Protein AF-A0A7S1HLS1-F1 (afdb_monomer_lite)

Radius of gyration: 21.05 Å; chains: 1; bounding box: 63×58×51 Å

pLDDT: mean 81.65, std 18.47, range [32.31, 98.12]

Organism: Hemiselmis andersenii (NCBI:txid464988)

Structure (mmCIF, N/CA/C/O backbone):
data_AF-A0A7S1HLS1-F1
#
_entry.id   AF-A0A7S1HLS1-F1
#
loop_
_atom_site.group_PDB
_atom_site.id
_atom_site.type_symbol
_atom_site.label_atom_id
_atom_site.label_alt_id
_atom_site.label_comp_id
_atom_site.label_asym_id
_atom_site.label_entity_id
_atom_site.label_seq_id
_atom_site.pdbx_PDB_ins_code
_atom_site.Cartn_x
_atom_site.Cartn_y
_atom_site.Cartn_z
_atom_site.occupancy
_atom_site.B_iso_or_equiv
_atom_site.auth_seq_id
_atom_site.auth_comp_id
_atom_site.auth_asym_id
_atom_site.auth_atom_id
_atom_site.pdbx_PDB_model_num
ATOM 1 N N . VAL A 1 1 ? 8.015 18.649 -14.737 1.00 35.41 1 VAL A N 1
ATOM 2 C CA . VAL A 1 1 ? 6.591 18.327 -14.965 1.00 35.41 1 VAL A CA 1
ATOM 3 C C . VAL A 1 1 ? 6.149 17.627 -13.697 1.00 35.41 1 VAL A C 1
ATOM 5 O O . VAL A 1 1 ? 6.922 16.816 -13.207 1.00 35.41 1 VAL A O 1
ATOM 8 N N . LEU A 1 2 ? 5.099 18.111 -13.037 1.00 34.91 2 LEU A N 1
ATOM 9 C CA . LEU A 1 2 ? 4.705 17.610 -11.718 1.00 34.91 2 LEU A CA 1
ATOM 10 C C . LEU A 1 2 ? 3.857 16.357 -11.944 1.00 34.91 2 LEU A C 1
ATOM 12 O O . LEU A 1 2 ? 2.723 16.502 -12.385 1.00 34.91 2 LEU A O 1
ATOM 16 N N . ALA A 1 3 ? 4.414 15.173 -11.683 1.00 45.62 3 ALA A N 1
ATOM 17 C CA . ALA A 1 3 ? 3.619 13.954 -11.547 1.00 45.62 3 ALA A CA 1
ATOM 18 C C . ALA A 1 3 ? 2.584 14.180 -10.432 1.00 45.62 3 ALA A C 1
ATOM 20 O O . ALA A 1 3 ? 2.946 14.728 -9.382 1.00 45.62 3 ALA A O 1
ATOM 21 N N . LEU A 1 4 ? 1.316 13.825 -10.657 1.00 47.38 4 LEU A N 1
ATOM 22 C CA . LEU A 1 4 ? 0.290 13.980 -9.627 1.00 47.38 4 LEU A CA 1
ATOM 23 C C . LEU A 1 4 ? 0.570 13.024 -8.458 1.00 47.38 4 LEU A C 1
ATOM 25 O O . LEU A 1 4 ? 1.149 11.953 -8.651 1.00 47.38 4 LEU A O 1
ATOM 29 N N . PRO A 1 5 ? 0.173 13.382 -7.224 1.00 52.97 5 PRO A N 1
ATOM 30 C CA . PRO A 1 5 ? 0.213 12.455 -6.107 1.00 52.97 5 PRO A CA 1
ATOM 31 C C . PRO A 1 5 ? -0.484 11.126 -6.457 1.00 52.97 5 PRO A C 1
ATOM 33 O O . PRO A 1 5 ? -1.586 11.152 -6.995 1.00 52.97 5 PRO A O 1
ATOM 36 N N . LEU A 1 6 ? 0.076 9.961 -6.089 1.00 56.53 6 LEU A N 1
ATOM 37 C CA . LEU A 1 6 ? -0.622 8.673 -6.247 1.00 56.53 6 LEU A CA 1
ATOM 38 C C . LEU A 1 6 ? -1.993 8.677 -5.559 1.00 56.53 6 LEU A C 1
ATOM 40 O O . LEU A 1 6 ? -2.897 7.972 -5.986 1.00 56.53 6 LEU A O 1
ATOM 44 N N . SER A 1 7 ? -2.154 9.472 -4.500 1.00 49.91 7 SER A N 1
ATOM 45 C CA . SER A 1 7 ? -3.461 9.726 -3.908 1.00 49.91 7 SER A CA 1
ATOM 46 C C . SER A 1 7 ? -4.423 10.294 -4.955 1.00 49.91 7 SER A C 1
ATOM 48 O O . SER A 1 7 ? -5.457 9.695 -5.203 1.00 49.91 7 SER A O 1
ATOM 50 N N . GLU A 1 8 ? -4.061 11.361 -5.670 1.00 52.69 8 GLU A N 1
ATOM 51 C CA . GLU A 1 8 ? -4.870 11.968 -6.740 1.00 52.69 8 GLU A CA 1
ATOM 52 C C . GLU A 1 8 ? -5.098 11.042 -7.947 1.00 52.69 8 GLU A C 1
ATOM 54 O O . GLU A 1 8 ? -6.168 11.104 -8.555 1.00 52.69 8 GLU A O 1
ATOM 59 N N . LEU A 1 9 ? -4.172 10.118 -8.226 1.00 55.62 9 LEU A N 1
ATOM 60 C CA . LEU A 1 9 ? -4.340 9.068 -9.241 1.00 55.62 9 LEU A CA 1
ATOM 61 C C . LEU A 1 9 ? -5.485 8.089 -8.944 1.00 55.62 9 LEU A C 1
ATOM 63 O O . LEU A 1 9 ? -6.032 7.482 -9.867 1.00 55.62 9 LEU A O 1
ATOM 67 N N . PHE A 1 10 ? -5.864 7.944 -7.671 1.00 53.12 10 PHE A N 1
ATOM 68 C CA . PHE A 1 10 ? -6.910 7.019 -7.217 1.00 53.12 10 PHE A CA 1
ATOM 69 C C . PHE A 1 10 ? -8.103 7.719 -6.536 1.00 53.12 10 PHE A C 1
ATOM 71 O O . PHE A 1 10 ? -9.100 7.070 -6.226 1.00 53.12 10 PHE A O 1
ATOM 78 N N . SER A 1 11 ? -8.036 9.038 -6.314 1.00 49.75 11 SER A N 1
ATOM 79 C CA . SER A 1 11 ? -8.870 9.778 -5.348 1.00 49.75 11 SER A CA 1
ATOM 80 C C . SER A 1 11 ? -9.977 10.632 -5.980 1.00 49.75 11 SER A C 1
ATOM 82 O O . SER A 1 11 ? -10.200 11.774 -5.569 1.00 49.75 11 SER A O 1
ATOM 84 N N . ARG A 1 12 ? -10.748 10.105 -6.937 1.00 50.31 12 ARG A N 1
ATOM 85 C CA . ARG A 1 12 ? -11.955 10.837 -7.380 1.00 50.31 12 ARG A CA 1
ATOM 86 C C . ARG A 1 12 ? -13.089 10.860 -6.338 1.00 50.31 12 ARG A C 1
ATOM 88 O O . ARG A 1 12 ? -13.945 11.732 -6.449 1.00 50.31 12 ARG A O 1
ATOM 95 N N . ASP A 1 13 ? -13.036 10.024 -5.293 1.00 54.25 13 ASP A N 1
ATOM 96 C CA . ASP A 1 13 ? -14.131 9.870 -4.313 1.00 54.25 13 ASP A CA 1
ATOM 97 C C . ASP A 1 13 ? -13.764 10.168 -2.839 1.00 54.25 13 ASP A C 1
ATOM 99 O O . ASP A 1 13 ? -14.603 10.016 -1.949 1.00 54.25 13 ASP A O 1
ATOM 103 N N . SER A 1 14 ? -12.537 10.603 -2.531 1.00 59.34 14 SER A N 1
ATOM 104 C CA . SER A 1 14 ? -12.093 10.746 -1.133 1.00 59.34 14 SER A CA 1
ATOM 105 C C . SER A 1 14 ? -12.536 12.076 -0.514 1.00 59.34 14 SER A C 1
ATOM 107 O O . SER A 1 14 ? -12.166 13.159 -0.969 1.00 59.34 14 SER A O 1
ATOM 109 N N . GLN A 1 15 ? -13.318 12.006 0.568 1.00 65.38 15 GLN A N 1
ATOM 110 C CA . GLN A 1 15 ? -13.819 13.172 1.299 1.00 65.38 15 GLN A CA 1
ATOM 111 C C . GLN A 1 15 ? -13.033 13.392 2.600 1.00 65.38 15 GLN A C 1
ATOM 113 O O . GLN A 1 15 ? -12.785 12.455 3.360 1.00 65.38 15 GLN A O 1
ATOM 118 N N . LYS A 1 16 ? -12.669 14.651 2.888 1.00 77.69 16 LYS A N 1
ATOM 119 C CA . LYS A 1 16 ? -12.021 15.018 4.155 1.00 77.69 16 LYS A CA 1
ATOM 120 C C . LYS A 1 16 ? -13.027 14.983 5.306 1.00 77.69 16 LYS A C 1
ATOM 122 O O . LYS A 1 16 ? -13.982 15.763 5.333 1.00 77.69 16 LYS A O 1
ATOM 127 N N . MET A 1 17 ? -12.767 14.127 6.286 1.00 77.81 17 MET A N 1
ATOM 128 C CA . MET A 1 17 ? -13.606 13.916 7.461 1.00 77.81 17 MET A CA 1
ATOM 129 C C . MET A 1 17 ? -13.035 14.654 8.671 1.00 77.81 17 MET A C 1
ATOM 131 O O . MET A 1 17 ? -11.839 14.586 8.949 1.00 77.81 17 MET A O 1
ATOM 135 N N . HIS A 1 18 ? -13.895 15.356 9.412 1.00 77.44 18 HIS A N 1
ATOM 136 C CA . HIS A 1 18 ? -13.533 16.013 10.671 1.00 77.44 18 HIS A CA 1
ATOM 137 C C . HIS A 1 18 ? -14.004 15.155 11.846 1.00 77.44 18 HIS A C 1
ATOM 139 O O . HIS A 1 18 ? -15.157 14.733 11.892 1.00 77.44 18 HIS A O 1
ATOM 145 N N . ILE A 1 19 ? -13.115 14.908 12.807 1.00 68.56 19 ILE A N 1
ATOM 146 C CA . ILE A 1 19 ? -13.393 14.039 13.960 1.00 68.56 19 ILE A CA 1
ATOM 147 C C . ILE A 1 19 ? -14.159 14.802 15.063 1.00 68.56 19 ILE A C 1
ATOM 149 O O . ILE A 1 19 ? -14.849 14.188 15.882 1.00 68.56 19 ILE A O 1
ATOM 153 N N . GLN A 1 20 ? -14.117 16.144 15.060 1.00 52.25 20 GLN A N 1
ATOM 154 C CA . GLN A 1 20 ? -14.836 16.986 16.024 1.00 52.25 20 GLN A CA 1
ATOM 155 C C . GLN A 1 20 ? -16.274 17.301 15.577 1.00 52.25 20 GLN A C 1
ATOM 157 O O . GLN A 1 20 ? -16.506 18.081 14.656 1.00 52.25 20 GLN A O 1
ATOM 162 N N . GLY A 1 21 ? -17.232 16.709 16.295 1.00 47.03 21 GLY A N 1
ATOM 163 C CA . GLY A 1 21 ? -18.667 16.967 16.205 1.00 47.03 21 GLY A CA 1
ATOM 164 C C . GLY A 1 21 ? -19.438 15.996 17.102 1.00 47.03 21 GLY A C 1
ATOM 165 O O . GLY A 1 21 ? -19.402 14.780 16.888 1.00 47.03 21 GLY A O 1
ATOM 166 N N . GLU A 1 22 ? -20.110 16.515 18.132 1.00 40.75 22 GLU A N 1
ATOM 167 C CA . GLU A 1 22 ? -21.140 15.775 18.868 1.00 40.75 22 GLU A CA 1
ATOM 168 C C . GLU A 1 22 ? -22.369 15.641 17.960 1.00 40.75 22 GLU A C 1
ATOM 170 O O . GLU A 1 22 ? -23.259 16.485 17.950 1.00 40.75 22 GLU A O 1
ATOM 175 N N . SER A 1 23 ? -22.415 14.583 17.153 1.00 39.31 23 SER A N 1
ATOM 176 C CA . SER A 1 23 ? -23.691 14.032 16.707 1.00 39.31 23 SER A CA 1
ATOM 177 C C . SER A 1 23 ? -24.218 13.159 17.847 1.00 39.31 23 SER A C 1
ATOM 179 O O . SER A 1 23 ? -23.576 12.160 18.189 1.00 39.31 23 SER A O 1
ATOM 181 N N . GLU A 1 24 ? -25.361 13.524 18.432 1.00 43.78 24 GLU A N 1
ATOM 182 C CA . GLU A 1 24 ? -25.998 12.819 19.563 1.00 43.78 24 GLU A CA 1
ATOM 183 C C . GLU A 1 24 ? -26.284 11.320 19.299 1.00 43.78 24 GLU A C 1
ATOM 185 O O . GLU A 1 24 ? -26.551 10.578 20.243 1.00 43.78 24 GLU A O 1
ATOM 190 N N . ASP A 1 25 ? -26.124 10.842 18.059 1.00 42.47 25 ASP A N 1
ATOM 191 C CA . ASP A 1 25 ? -26.355 9.450 17.650 1.00 42.47 25 ASP A CA 1
ATOM 192 C C . ASP A 1 25 ? -25.104 8.547 17.600 1.00 42.47 25 ASP A C 1
ATOM 194 O O . ASP A 1 25 ? -25.225 7.355 17.333 1.00 42.47 25 ASP A O 1
ATOM 198 N N . CYS A 1 26 ? -23.896 9.051 17.881 1.00 43.78 26 CYS A N 1
ATOM 199 C CA . CYS A 1 26 ? -22.666 8.241 17.821 1.00 43.78 26 CYS A CA 1
ATOM 200 C C . CYS A 1 26 ? -21.990 8.122 19.192 1.00 43.78 26 CYS A C 1
ATOM 202 O O . CYS A 1 26 ? -20.923 8.691 19.434 1.00 43.78 26 CYS A O 1
ATOM 204 N N . LYS A 1 27 ? -22.604 7.361 20.105 1.00 46.19 27 LYS A N 1
ATOM 205 C CA . LYS A 1 27 ? -21.869 6.793 21.244 1.00 46.19 27 LYS A CA 1
ATOM 206 C C . LYS A 1 27 ? -20.908 5.737 20.692 1.00 46.19 27 LYS A C 1
ATOM 208 O O . LYS A 1 27 ? -21.376 4.778 20.089 1.00 46.19 27 LYS A O 1
ATOM 213 N N . GLY A 1 28 ? -19.602 5.944 20.880 1.00 54.91 28 GLY A N 1
ATOM 214 C CA . GLY A 1 28 ? -18.542 5.061 20.377 1.00 54.91 28 GLY A CA 1
ATOM 215 C C . GLY A 1 28 ? -18.825 3.585 20.664 1.00 54.91 28 GLY A C 1
ATOM 216 O O . GLY A 1 28 ? -19.231 3.228 21.775 1.00 54.91 28 GLY A O 1
ATOM 217 N N . SER A 1 29 ? -18.659 2.762 19.631 1.00 78.38 29 SER A N 1
ATOM 218 C CA . SER A 1 29 ? -19.054 1.355 19.592 1.00 78.38 29 SER A CA 1
ATOM 219 C C . SER A 1 29 ? -17.830 0.450 19.687 1.00 78.38 29 SER A C 1
ATOM 221 O O . SER A 1 29 ? -17.850 -0.509 20.447 1.00 78.38 29 SER A O 1
ATOM 223 N N . PHE A 1 30 ? -16.751 0.764 18.966 1.00 93.44 30 PHE A N 1
ATOM 224 C CA . PHE A 1 30 ? -15.614 -0.143 18.819 1.00 93.44 30 PHE A CA 1
ATOM 225 C C . PHE A 1 30 ? -14.532 0.110 19.871 1.00 93.44 30 PHE A C 1
ATOM 227 O O . PHE A 1 30 ? -14.064 1.234 20.067 1.00 93.44 30 PHE A O 1
ATOM 234 N N . LYS A 1 31 ? -14.067 -0.961 20.511 1.00 95.00 31 LYS A N 1
ATOM 235 C CA . LYS A 1 31 ? -12.856 -0.979 21.337 1.00 95.00 31 LYS A CA 1
ATOM 236 C C . LYS A 1 31 ? -11.802 -1.837 20.669 1.00 95.00 31 LYS A C 1
ATOM 238 O O . LYS A 1 31 ? -12.125 -2.797 19.980 1.00 95.00 31 LYS A O 1
ATOM 243 N N . PHE A 1 32 ? -10.541 -1.490 20.905 1.00 96.50 32 PHE A N 1
ATOM 244 C CA . PHE A 1 32 ? -9.406 -2.102 20.226 1.00 96.50 32 PHE A CA 1
ATOM 245 C C . PHE A 1 32 ? -8.411 -2.681 21.219 1.00 96.50 32 PHE A C 1
ATOM 247 O O . PHE A 1 32 ? -8.138 -2.058 22.245 1.00 96.50 32 PHE A O 1
ATOM 254 N N . GLU A 1 33 ? -7.821 -3.821 20.874 1.00 96.56 33 GLU A N 1
ATOM 255 C CA . GLU A 1 33 ? -6.735 -4.444 21.634 1.00 96.56 33 GLU A CA 1
ATOM 256 C C . GLU A 1 33 ? -5.569 -4.797 20.704 1.00 96.56 33 GLU A C 1
ATOM 258 O O . GLU A 1 33 ? -5.757 -5.045 19.510 1.00 96.56 33 GLU A O 1
ATOM 263 N N . GLU A 1 34 ? -4.347 -4.798 21.238 1.00 94.25 34 GLU A N 1
ATOM 264 C CA . GLU A 1 34 ? -3.169 -5.221 20.478 1.00 94.25 34 GLU A CA 1
ATOM 265 C C . GLU A 1 34 ? -3.202 -6.728 20.226 1.00 94.25 34 GLU A C 1
ATOM 267 O O . GLU A 1 34 ? -3.494 -7.523 21.120 1.00 94.25 34 GLU A O 1
ATOM 272 N N . VAL A 1 35 ? -2.854 -7.124 19.003 1.00 94.38 35 VAL A N 1
ATOM 273 C CA . VAL A 1 35 ? -2.713 -8.527 18.621 1.00 94.38 35 VAL A CA 1
ATOM 274 C C . VAL A 1 35 ? -1.258 -8.777 18.267 1.00 94.38 35 VAL A C 1
ATOM 276 O O . VAL A 1 35 ? -0.697 -8.086 17.416 1.00 94.38 35 VAL A O 1
ATOM 279 N N . ASP A 1 36 ? -0.660 -9.799 18.882 1.00 91.94 36 ASP A N 1
ATOM 280 C CA . ASP A 1 36 ? 0.641 -10.293 18.438 1.00 91.94 36 ASP A CA 1
ATOM 281 C C . ASP A 1 36 ? 0.500 -10.838 17.014 1.00 91.94 36 ASP A C 1
ATOM 283 O O . ASP A 1 36 ? -0.185 -11.832 16.749 1.00 91.94 36 ASP A O 1
ATOM 287 N N . PHE A 1 37 ? 1.093 -10.118 16.071 1.00 92.50 37 PHE A N 1
ATOM 288 C CA . PHE A 1 37 ? 0.990 -10.411 14.659 1.00 92.50 37 PHE A CA 1
ATOM 289 C C . PHE A 1 37 ? 2.330 -10.174 13.988 1.00 92.50 37 PHE A C 1
ATOM 291 O O . PHE A 1 37 ? 2.911 -9.095 14.055 1.00 92.50 37 PHE A O 1
ATOM 298 N N . SER A 1 38 ? 2.785 -11.201 13.284 1.00 90.06 38 SER A N 1
ATOM 299 C CA . SER A 1 38 ? 3.908 -11.131 12.362 1.00 90.06 38 SER A CA 1
ATOM 300 C C . SER A 1 38 ? 3.458 -11.733 11.031 1.00 90.06 38 SER A C 1
ATOM 302 O O . SER A 1 38 ? 2.950 -12.862 11.038 1.00 90.06 38 SER A O 1
ATOM 304 N N . PRO A 1 39 ? 3.614 -11.024 9.897 1.00 89.56 39 PRO A N 1
ATOM 305 C CA . PRO A 1 39 ? 3.312 -11.583 8.585 1.00 89.56 39 PRO A CA 1
ATOM 306 C C . PRO A 1 39 ? 4.113 -12.866 8.354 1.00 89.56 39 PRO A C 1
ATOM 308 O O . PRO A 1 39 ? 5.334 -12.891 8.524 1.00 89.56 39 PRO A O 1
ATOM 311 N N . LYS A 1 40 ? 3.441 -13.942 7.942 1.00 87.19 40 LYS A N 1
ATOM 312 C CA . LYS A 1 40 ? 4.099 -15.199 7.565 1.00 87.19 40 LYS A CA 1
ATOM 313 C C . LYS A 1 40 ? 5.001 -15.000 6.353 1.00 87.19 40 LYS A C 1
ATOM 315 O O . LYS A 1 40 ? 6.043 -15.649 6.275 1.00 87.19 40 LYS A O 1
ATOM 320 N N . ALA A 1 41 ? 4.634 -14.081 5.465 1.00 83.12 41 ALA A N 1
ATOM 321 C CA . ALA A 1 41 ? 5.442 -13.598 4.354 1.00 83.12 41 ALA A CA 1
ATOM 322 C C . ALA A 1 41 ? 6.853 -13.197 4.789 1.00 83.12 41 ALA A C 1
ATOM 324 O O . ALA A 1 41 ? 7.814 -13.476 4.089 1.00 83.12 41 ALA A O 1
ATOM 325 N N . LEU A 1 42 ? 6.975 -12.610 5.982 1.00 84.25 42 LEU A N 1
ATOM 326 C CA . LEU A 1 42 ? 8.223 -12.113 6.555 1.00 84.25 42 LEU A CA 1
ATOM 327 C C . LEU A 1 42 ? 8.778 -13.051 7.635 1.00 84.25 42 LEU A C 1
ATOM 329 O O . LEU A 1 42 ? 9.583 -12.634 8.460 1.00 84.25 42 LEU A O 1
ATOM 333 N N . SER A 1 43 ? 8.340 -14.312 7.682 1.00 82.19 43 SER A N 1
ATOM 334 C CA . SER A 1 43 ? 8.889 -15.307 8.616 1.00 82.19 43 SER A CA 1
ATOM 335 C C . SER A 1 43 ? 10.122 -16.026 8.062 1.00 82.19 43 SER A C 1
ATOM 337 O O . SER A 1 43 ? 10.971 -16.466 8.839 1.00 82.19 43 SER A O 1
ATOM 339 N N . ASP A 1 44 ? 10.243 -16.098 6.735 1.00 81.06 44 ASP A N 1
ATOM 340 C CA . ASP A 1 44 ? 11.377 -16.691 6.031 1.00 81.06 44 ASP A CA 1
ATOM 341 C C . ASP A 1 44 ? 12.582 -15.734 5.982 1.00 81.06 44 ASP A C 1
ATOM 343 O O . ASP A 1 44 ? 12.429 -14.522 5.839 1.00 81.06 44 ASP A O 1
ATOM 347 N N . ALA A 1 45 ? 13.795 -16.276 6.108 1.00 82.62 45 ALA A N 1
ATOM 348 C CA . ALA A 1 45 ? 15.015 -15.473 6.170 1.00 82.62 45 ALA A CA 1
ATOM 349 C C . ALA A 1 45 ? 15.324 -14.756 4.848 1.00 82.62 45 ALA A C 1
ATOM 351 O O . ALA A 1 45 ? 15.748 -13.605 4.868 1.00 82.62 45 ALA A O 1
ATOM 352 N N . SER A 1 46 ? 15.087 -15.406 3.709 1.00 80.12 46 SER A N 1
ATOM 353 C CA . SER A 1 46 ? 15.326 -14.803 2.398 1.00 80.12 46 SER A CA 1
ATOM 354 C C . SER A 1 46 ? 14.239 -13.785 2.048 1.00 80.12 46 SER A C 1
ATOM 356 O O . SER A 1 46 ? 14.530 -12.764 1.434 1.00 80.12 46 SER A O 1
ATOM 358 N N . ALA A 1 47 ? 13.001 -14.011 2.493 1.00 81.06 47 ALA A N 1
ATOM 359 C CA . ALA A 1 47 ? 11.942 -13.010 2.398 1.00 81.06 47 ALA A CA 1
ATOM 360 C C . ALA A 1 47 ? 12.255 -11.747 3.224 1.00 81.06 47 ALA A C 1
ATOM 362 O O . ALA A 1 47 ? 12.029 -10.636 2.750 1.00 81.06 47 ALA A O 1
ATOM 363 N N . LYS A 1 48 ? 12.826 -11.901 4.428 1.00 85.00 48 LYS A N 1
ATOM 364 C CA . LYS A 1 48 ? 13.324 -10.770 5.232 1.00 85.00 48 LYS A CA 1
ATOM 365 C C . LYS A 1 48 ? 14.478 -10.038 4.555 1.00 85.00 48 LYS A C 1
ATOM 367 O O . LYS A 1 48 ? 14.459 -8.818 4.515 1.00 85.00 48 LYS A O 1
ATOM 372 N N . GLU A 1 49 ? 15.436 -10.769 3.989 1.00 86.88 49 GLU A N 1
ATOM 373 C CA . GLU A 1 49 ? 16.557 -10.175 3.251 1.00 86.88 49 GLU A CA 1
ATOM 374 C C . GLU A 1 49 ? 16.064 -9.329 2.067 1.00 86.88 49 GLU A C 1
ATOM 376 O O . GLU A 1 49 ? 16.547 -8.220 1.866 1.00 86.88 49 GLU A O 1
ATOM 381 N N . LEU A 1 50 ? 15.060 -9.805 1.320 1.00 86.69 50 LEU A N 1
ATOM 382 C CA . LEU A 1 50 ? 14.419 -9.017 0.261 1.00 86.69 50 LEU A CA 1
ATOM 383 C C . LEU A 1 50 ? 13.663 -7.805 0.816 1.00 86.69 50 LEU A C 1
ATOM 385 O O . LEU A 1 50 ? 13.771 -6.717 0.263 1.00 86.69 50 LEU A O 1
ATOM 389 N N . TRP A 1 51 ? 12.936 -7.967 1.922 1.00 89.38 51 TRP A N 1
ATOM 390 C CA . TRP A 1 51 ? 12.220 -6.872 2.579 1.00 89.38 51 TRP A CA 1
ATOM 391 C C . TRP A 1 51 ? 13.166 -5.746 3.033 1.00 89.38 51 TRP A C 1
ATOM 393 O O . TRP A 1 51 ? 12.872 -4.571 2.810 1.00 89.38 51 TRP A O 1
ATOM 403 N N . GLU A 1 52 ? 14.324 -6.110 3.592 1.00 90.81 52 GLU A N 1
ATOM 404 C CA . GLU A 1 52 ? 15.413 -5.195 3.963 1.00 90.81 52 GLU A CA 1
ATOM 405 C C . GLU A 1 52 ? 16.091 -4.583 2.727 1.00 90.81 52 GLU A C 1
ATOM 407 O O . GLU A 1 52 ? 16.319 -3.375 2.668 1.00 90.81 52 GLU A O 1
ATOM 412 N N . LYS A 1 53 ? 16.369 -5.393 1.695 1.00 90.31 53 LYS A N 1
ATOM 413 C CA . LYS A 1 53 ? 16.944 -4.939 0.418 1.00 90.31 53 LYS A CA 1
ATOM 414 C C . LYS A 1 53 ? 16.058 -3.890 -0.259 1.00 90.31 53 LYS A C 1
ATOM 416 O O . LYS A 1 53 ? 16.564 -2.888 -0.762 1.00 90.31 53 LYS A O 1
ATOM 421 N N . TRP A 1 54 ? 14.744 -4.095 -0.262 1.00 92.25 54 TRP A N 1
ATOM 422 C CA . TRP A 1 54 ? 13.772 -3.148 -0.811 1.00 92.25 54 TRP A CA 1
ATOM 423 C C . TRP A 1 54 ? 13.511 -1.961 0.131 1.00 92.25 54 TRP A C 1
ATOM 425 O O . TRP A 1 54 ? 12.766 -1.052 -0.223 1.00 92.25 54 TRP A O 1
ATOM 435 N N . GLY A 1 55 ? 14.130 -1.928 1.316 1.00 91.31 55 GLY A N 1
ATOM 436 C CA . GLY A 1 55 ? 14.010 -0.838 2.285 1.00 91.31 55 GLY A CA 1
ATOM 437 C C . GLY A 1 55 ? 12.617 -0.709 2.905 1.00 91.31 55 GLY A C 1
ATOM 438 O O . GLY A 1 55 ? 12.270 0.361 3.401 1.00 91.31 55 GLY A O 1
ATOM 439 N N . LEU A 1 56 ? 11.805 -1.769 2.853 1.00 91.94 56 LEU A N 1
ATOM 440 C CA . LEU A 1 56 ? 10.429 -1.791 3.363 1.00 91.94 56 LEU A CA 1
ATOM 441 C C . LEU A 1 56 ? 10.360 -2.049 4.878 1.00 91.94 56 LEU A C 1
ATOM 443 O O . LEU A 1 56 ? 9.286 -1.965 5.477 1.00 91.94 56 LEU A O 1
ATOM 447 N N . ASP A 1 57 ? 11.489 -2.374 5.506 1.00 90.62 57 ASP A N 1
ATOM 448 C CA . ASP A 1 57 ? 11.679 -2.484 6.955 1.00 90.62 57 ASP A CA 1
ATOM 449 C C . ASP A 1 57 ? 11.919 -1.123 7.629 1.00 90.62 57 ASP A C 1
ATOM 451 O O . ASP A 1 57 ? 11.691 -0.964 8.830 1.00 90.62 57 ASP A O 1
ATOM 455 N N . GLN A 1 58 ? 12.358 -0.126 6.861 1.00 88.44 58 GLN A N 1
ATOM 456 C CA . GLN A 1 58 ? 12.713 1.196 7.366 1.00 88.44 58 GLN A CA 1
ATOM 457 C C . GLN A 1 58 ? 11.509 2.130 7.345 1.00 88.44 58 GLN A C 1
ATOM 459 O O . GLN A 1 58 ? 10.799 2.228 6.348 1.00 88.44 58 GLN A O 1
ATOM 464 N N . ASN A 1 59 ? 11.297 2.868 8.442 1.00 90.62 59 ASN A N 1
ATOM 465 C CA . ASN A 1 59 ? 10.184 3.821 8.571 1.00 90.62 59 ASN A CA 1
ATOM 466 C C . ASN A 1 59 ? 8.811 3.195 8.260 1.00 90.62 59 ASN A C 1
ATOM 468 O O . ASN A 1 59 ? 7.900 3.882 7.796 1.00 90.62 59 ASN A O 1
ATOM 472 N N . SER A 1 60 ? 8.675 1.895 8.521 1.00 92.62 60 SER A N 1
ATOM 473 C CA . SER A 1 60 ? 7.530 1.079 8.141 1.00 92.62 60 SER A CA 1
ATOM 474 C C . SER A 1 60 ? 7.176 0.083 9.243 1.00 92.62 60 SER A C 1
ATOM 476 O O . SER A 1 60 ? 8.017 -0.289 10.063 1.00 92.62 60 SER A O 1
ATOM 478 N N . TYR A 1 61 ? 5.914 -0.335 9.289 1.00 93.62 61 TYR A N 1
ATOM 479 C CA . TYR A 1 61 ? 5.468 -1.456 10.111 1.00 93.62 61 TYR A CA 1
ATOM 480 C C . TYR A 1 61 ? 4.204 -2.089 9.544 1.00 93.62 61 TYR A C 1
ATOM 482 O O . TYR A 1 61 ? 3.406 -1.447 8.860 1.00 93.62 61 TYR A O 1
ATOM 490 N N . ILE A 1 62 ? 3.981 -3.343 9.936 1.00 95.19 62 ILE A N 1
ATOM 491 C CA . ILE A 1 62 ? 2.697 -4.018 9.791 1.00 95.19 62 ILE A CA 1
ATOM 492 C C . ILE A 1 62 ? 2.241 -4.436 11.188 1.00 95.19 62 ILE A C 1
ATOM 494 O O . ILE A 1 62 ? 2.886 -5.261 11.831 1.00 95.19 62 ILE A O 1
ATOM 498 N N . LYS A 1 63 ? 1.146 -3.851 11.672 1.00 94.94 63 LYS A N 1
ATOM 499 C CA . LYS A 1 63 ? 0.573 -4.130 12.998 1.00 94.94 63 LYS A CA 1
ATOM 500 C C . LYS A 1 63 ? -0.869 -4.576 12.871 1.00 94.94 63 LYS A C 1
ATOM 502 O O . LYS A 1 63 ? -1.541 -4.249 11.898 1.00 94.94 63 LYS A O 1
ATOM 507 N N . ARG A 1 64 ? -1.361 -5.306 13.867 1.00 96.62 64 ARG A N 1
ATOM 508 C CA . ARG A 1 64 ? -2.746 -5.771 13.907 1.00 96.62 64 ARG A CA 1
ATOM 509 C C . ARG A 1 64 ? -3.378 -5.446 15.246 1.00 96.62 64 ARG A C 1
ATOM 511 O O . ARG A 1 64 ? -2.763 -5.638 16.290 1.00 96.62 64 ARG A O 1
ATOM 518 N N . LEU A 1 65 ? -4.615 -4.980 15.183 1.00 97.50 65 LEU A N 1
ATOM 519 C CA . LEU A 1 65 ? -5.480 -4.782 16.334 1.00 97.50 65 LEU A CA 1
ATOM 520 C C . LEU A 1 65 ? -6.721 -5.652 16.165 1.00 97.50 65 LEU A C 1
ATOM 522 O O . LEU A 1 65 ? -7.172 -5.873 15.037 1.00 97.50 65 LEU A O 1
ATOM 526 N N . SER A 1 66 ? -7.273 -6.138 17.268 1.00 97.62 66 SER A N 1
ATOM 527 C CA . SER A 1 66 ? -8.615 -6.717 17.296 1.00 97.62 66 SER A CA 1
ATOM 528 C C . SER A 1 66 ? -9.645 -5.645 17.625 1.00 97.62 66 SER A C 1
ATOM 530 O O . SER A 1 66 ? -9.293 -4.586 18.144 1.00 97.62 66 SER A O 1
ATOM 532 N N . PHE A 1 67 ? -10.910 -5.921 17.316 1.00 97.62 67 PHE A N 1
ATOM 533 C CA . PHE A 1 67 ? -12.040 -5.106 17.749 1.00 97.62 67 PHE A CA 1
ATOM 534 C C . PHE A 1 67 ? -13.221 -5.959 18.233 1.00 97.62 67 PHE A C 1
ATOM 536 O O . PHE A 1 67 ? -13.343 -7.134 17.883 1.00 97.62 67 PHE A O 1
ATOM 543 N N . ASP A 1 68 ? -14.077 -5.396 19.084 1.00 95.56 68 ASP A N 1
ATOM 544 C CA . ASP A 1 68 ? -15.120 -6.138 19.811 1.00 95.56 68 ASP A CA 1
ATOM 545 C C . ASP A 1 68 ? -16.506 -6.137 19.145 1.00 95.56 68 ASP A C 1
ATOM 547 O O . ASP A 1 68 ? -17.299 -7.051 19.392 1.00 95.56 68 ASP A O 1
ATOM 551 N N . GLU A 1 69 ? -16.775 -5.199 18.243 1.00 93.75 69 GLU A N 1
ATOM 552 C CA . GLU A 1 69 ? -18.077 -5.057 17.579 1.00 93.75 69 GLU A CA 1
ATOM 553 C C . GLU A 1 69 ? -18.115 -5.613 16.147 1.00 93.75 69 GLU A C 1
ATOM 555 O O . GLU A 1 69 ? -17.096 -5.942 15.538 1.00 93.75 69 GLU A O 1
ATOM 560 N N . PHE A 1 70 ? -19.321 -5.781 15.602 1.00 92.12 70 PHE A N 1
ATOM 561 C CA . PHE A 1 70 ? -19.494 -6.145 14.194 1.00 92.12 70 PHE A CA 1
ATOM 562 C C . PHE A 1 70 ? -19.166 -4.951 13.292 1.00 92.12 70 PHE A C 1
ATOM 564 O O . PHE A 1 70 ? -19.586 -3.835 13.586 1.00 92.12 70 PHE A O 1
ATOM 571 N N . PHE A 1 71 ? -18.450 -5.209 12.196 1.00 94.38 71 PHE A N 1
ATOM 572 C CA . PHE A 1 71 ? -18.124 -4.211 11.182 1.00 94.38 71 PHE A CA 1
ATOM 573 C C . PHE A 1 71 ? -18.858 -4.502 9.872 1.00 94.38 71 PHE A C 1
ATOM 575 O O . PHE A 1 71 ? -18.863 -5.634 9.385 1.00 94.38 71 PHE A O 1
ATOM 582 N N . SER A 1 72 ? -19.394 -3.441 9.284 1.00 92.00 72 SER A N 1
ATOM 583 C CA . SER A 1 72 ? -19.912 -3.354 7.922 1.00 92.00 72 SER A CA 1
ATOM 584 C C . SER A 1 72 ? -19.431 -2.050 7.289 1.00 92.00 72 SER A C 1
ATOM 586 O O . SER A 1 72 ? -18.988 -1.143 7.997 1.00 92.00 72 SER A O 1
ATOM 588 N N . GLU A 1 73 ? -19.493 -1.959 5.964 1.00 88.94 73 GLU A N 1
ATOM 589 C CA . GLU A 1 73 ? -19.007 -0.796 5.217 1.00 88.94 73 GLU A CA 1
ATOM 590 C C . GLU A 1 73 ? -19.712 0.501 5.642 1.00 88.94 73 GLU A C 1
ATOM 592 O O . GLU A 1 73 ? -19.079 1.546 5.771 1.00 88.94 73 GLU A O 1
ATOM 597 N N . GLU A 1 74 ? -20.995 0.423 5.997 1.00 89.06 74 GLU A N 1
ATOM 598 C CA . GLU A 1 74 ? -21.793 1.549 6.487 1.00 89.06 74 GLU A CA 1
ATOM 599 C C . GLU A 1 74 ? -21.295 2.103 7.832 1.00 89.06 74 GLU A C 1
ATOM 601 O O . GLU A 1 74 ? -21.615 3.230 8.205 1.00 89.06 74 GLU A O 1
ATOM 606 N N . GLN A 1 75 ? -20.508 1.321 8.578 1.00 90.19 75 GLN A N 1
ATOM 607 C CA . GLN A 1 75 ? -19.928 1.720 9.860 1.00 90.19 75 GLN A CA 1
ATOM 608 C C . GLN A 1 75 ? -18.513 2.297 9.720 1.00 90.19 75 GLN A C 1
ATOM 610 O O . GLN A 1 75 ? -17.917 2.640 10.743 1.00 90.19 75 GLN A O 1
ATOM 615 N N . LYS A 1 76 ? -17.971 2.425 8.497 1.00 91.19 76 LYS A N 1
ATOM 616 C CA . LYS A 1 76 ? -16.610 2.920 8.220 1.00 91.19 76 LYS A CA 1
ATOM 617 C C . LYS A 1 76 ? -16.270 4.189 9.006 1.00 91.19 76 LYS A C 1
ATOM 619 O O . LYS A 1 76 ? -15.276 4.207 9.730 1.00 91.19 76 LYS A O 1
ATOM 624 N N . ASP A 1 77 ? -17.111 5.217 8.931 1.00 88.31 77 ASP A N 1
ATOM 625 C CA . ASP A 1 77 ? -16.822 6.513 9.559 1.00 88.31 77 ASP A CA 1
ATOM 626 C C . ASP A 1 77 ? -16.782 6.428 11.091 1.00 88.31 77 ASP A C 1
ATOM 628 O O . ASP A 1 77 ? -15.899 7.006 11.733 1.00 88.31 77 ASP A O 1
ATOM 632 N N . VAL A 1 78 ? -17.711 5.668 11.685 1.00 90.38 78 VAL A N 1
ATOM 633 C CA . VAL A 1 78 ? -17.758 5.422 13.136 1.00 90.38 78 VAL A CA 1
ATOM 634 C C . VAL A 1 78 ? -16.549 4.598 13.571 1.00 90.38 78 VAL A C 1
ATOM 636 O O . VAL A 1 78 ? -15.891 4.945 14.550 1.00 90.38 78 VAL A O 1
ATOM 639 N N . PHE A 1 79 ? -16.206 3.553 12.814 1.00 93.81 79 PHE A N 1
ATOM 640 C CA . PHE A 1 79 ? -15.043 2.711 13.076 1.00 93.81 79 PHE A CA 1
ATOM 641 C C . PHE A 1 79 ? -13.750 3.526 13.065 1.00 93.81 79 PHE A C 1
ATOM 643 O O . PHE A 1 79 ? -12.933 3.386 13.970 1.00 93.81 79 PHE A O 1
ATOM 650 N N . PHE A 1 80 ? -13.569 4.407 12.079 1.00 92.31 80 PHE A N 1
ATOM 651 C CA . PHE A 1 80 ? -12.373 5.241 11.952 1.00 92.31 80 PHE A CA 1
ATOM 652 C C . PHE A 1 80 ? -12.311 6.270 13.078 1.00 92.31 80 PHE A C 1
ATOM 654 O O . PHE A 1 80 ? -11.261 6.447 13.694 1.00 92.31 80 PHE A O 1
ATOM 661 N N . LYS A 1 81 ? -13.443 6.900 13.416 1.00 89.12 81 LYS A N 1
ATOM 662 C CA . LYS A 1 81 ? -13.538 7.807 14.566 1.00 89.12 81 LYS A CA 1
ATOM 663 C C . LYS A 1 81 ? -13.124 7.115 15.870 1.00 89.12 81 LYS A C 1
ATOM 665 O O . LYS A 1 81 ? -12.314 7.670 16.617 1.00 89.12 81 LYS A O 1
ATOM 670 N N . ASP A 1 82 ? -13.635 5.912 16.129 1.00 92.25 82 ASP A N 1
ATOM 671 C CA . ASP A 1 82 ? -13.317 5.138 17.333 1.00 92.25 82 ASP A CA 1
ATOM 672 C C . ASP A 1 82 ? -11.856 4.651 17.325 1.00 92.25 82 ASP A C 1
ATOM 674 O O . ASP A 1 82 ? -11.146 4.793 18.328 1.00 92.25 82 ASP A O 1
ATOM 678 N N . LEU A 1 83 ? -11.368 4.153 16.181 1.00 92.81 83 LEU A N 1
ATOM 679 C CA . LEU A 1 83 ? -9.981 3.724 15.984 1.00 92.81 83 LEU A CA 1
ATOM 680 C C . LEU A 1 83 ? -9.020 4.871 16.290 1.00 92.81 83 LEU A C 1
ATOM 682 O O . LEU A 1 83 ? -8.101 4.723 17.085 1.00 92.81 83 LEU A O 1
ATOM 686 N N . PHE A 1 84 ? -9.249 6.047 15.720 1.00 89.56 84 PHE A N 1
ATOM 687 C CA . PHE A 1 84 ? -8.349 7.180 15.890 1.00 89.56 84 PHE A CA 1
ATOM 688 C C . PHE A 1 84 ? -8.478 7.891 17.242 1.00 89.56 84 PHE A C 1
ATOM 690 O O . PHE A 1 84 ? -7.556 8.597 17.654 1.00 89.56 84 PHE A O 1
ATOM 697 N N . SER A 1 85 ? -9.574 7.671 17.969 1.00 87.81 85 SER A N 1
ATOM 698 C CA . SER A 1 85 ? -9.735 8.140 19.351 1.00 87.81 85 SER A CA 1
ATOM 699 C C . SER A 1 85 ? -9.076 7.194 20.367 1.00 87.81 85 SER A C 1
ATOM 701 O O . SER A 1 85 ? -8.626 7.626 21.434 1.00 87.81 85 SER A O 1
ATOM 703 N N . SER A 1 86 ? -8.964 5.905 20.035 1.00 90.25 86 SER A N 1
ATOM 704 C CA . SER A 1 86 ? -8.378 4.882 20.902 1.00 90.25 86 SER A CA 1
ATOM 705 C C . SER A 1 86 ? -6.893 5.141 21.178 1.00 90.25 86 SER A C 1
ATOM 707 O O . SER A 1 86 ? -6.080 5.331 20.277 1.00 90.25 86 SER A O 1
ATOM 709 N N . GLU A 1 87 ? -6.502 5.140 22.455 1.00 89.31 87 GLU A N 1
ATOM 710 C CA . GLU A 1 87 ? -5.093 5.273 22.850 1.00 89.31 87 GLU A CA 1
ATOM 711 C C . GLU A 1 87 ? -4.242 4.097 22.348 1.00 89.31 87 GLU A C 1
ATOM 713 O O . GLU A 1 87 ? -3.113 4.301 21.907 1.00 89.31 87 GLU A O 1
ATOM 718 N N . ILE A 1 88 ? -4.796 2.882 22.372 1.00 90.38 88 ILE A N 1
ATOM 719 C CA . ILE A 1 88 ? -4.121 1.668 21.895 1.00 90.38 88 ILE A CA 1
ATOM 720 C C . ILE A 1 88 ? -3.834 1.790 20.398 1.00 90.38 88 ILE A C 1
ATOM 722 O O . ILE A 1 88 ? -2.701 1.613 19.952 1.00 90.38 88 ILE A O 1
ATOM 726 N N . ALA A 1 89 ? -4.839 2.183 19.621 1.00 88.31 89 ALA A N 1
ATOM 727 C CA . ALA A 1 89 ? -4.685 2.341 18.184 1.00 88.31 89 ALA A CA 1
ATOM 728 C C . ALA A 1 89 ? -3.752 3.500 17.816 1.00 88.31 89 ALA A C 1
ATOM 730 O O . ALA A 1 89 ? -2.918 3.340 16.932 1.00 88.31 89 ALA A O 1
ATOM 731 N N . ARG A 1 90 ? -3.798 4.631 18.532 1.00 87.38 90 ARG A N 1
ATOM 732 C CA . ARG A 1 90 ? -2.855 5.747 18.327 1.00 87.38 90 ARG A CA 1
ATOM 733 C C . ARG A 1 90 ? -1.404 5.388 18.644 1.00 87.38 90 ARG A C 1
ATOM 735 O O . ARG A 1 90 ? -0.499 5.928 18.012 1.00 87.38 90 ARG A O 1
ATOM 742 N N . LYS A 1 91 ? -1.166 4.487 19.604 1.00 84.94 91 LYS A N 1
ATOM 743 C CA . LYS A 1 91 ? 0.169 3.917 19.866 1.00 84.94 91 LYS A CA 1
ATOM 744 C C . LYS A 1 91 ? 0.593 2.939 18.770 1.00 84.94 91 LYS A C 1
ATOM 746 O O . LYS A 1 91 ? 1.771 2.880 18.416 1.00 84.94 91 LYS A O 1
ATOM 751 N N . ALA A 1 92 ? -0.353 2.185 18.211 1.00 85.88 92 ALA A N 1
ATOM 752 C CA . ALA A 1 92 ? -0.088 1.324 17.065 1.00 85.88 92 ALA A CA 1
ATOM 753 C C . ALA A 1 92 ? 0.258 2.149 15.812 1.00 85.88 92 ALA A C 1
ATOM 755 O O . ALA A 1 92 ? 1.251 1.827 15.156 1.00 85.88 92 ALA A O 1
ATOM 756 N N . LEU A 1 93 ? -0.476 3.244 15.571 1.00 83.81 93 LEU A N 1
ATOM 757 C CA . LEU A 1 93 ? -0.295 4.254 14.519 1.00 83.81 93 LEU A CA 1
ATOM 758 C C . LEU A 1 93 ? 0.899 5.187 14.789 1.00 83.81 93 LEU A C 1
ATOM 760 O O . LEU A 1 93 ? 0.785 6.414 14.764 1.00 83.81 93 LEU A O 1
ATOM 764 N N . GLY A 1 94 ? 2.058 4.600 15.083 1.00 86.12 94 GLY A N 1
ATOM 765 C CA . GLY A 1 94 ? 3.299 5.359 15.165 1.00 86.12 94 GLY A CA 1
ATOM 766 C C . GLY A 1 94 ? 3.599 6.013 13.817 1.00 86.12 94 GLY A C 1
ATOM 767 O O . GLY A 1 94 ? 3.366 5.410 12.774 1.00 86.12 94 GLY A O 1
ATOM 768 N N . ILE A 1 95 ? 4.131 7.228 13.832 1.00 86.62 95 ILE A N 1
ATOM 769 C CA . ILE A 1 95 ? 4.617 7.910 12.633 1.00 86.62 95 ILE A CA 1
ATOM 770 C C . ILE A 1 95 ? 6.131 8.030 12.698 1.00 86.62 95 ILE A C 1
ATOM 772 O O . ILE A 1 95 ? 6.700 8.314 13.760 1.00 86.62 95 ILE A O 1
ATOM 776 N N . SER A 1 96 ? 6.792 7.797 11.567 1.00 84.19 96 SER A N 1
ATOM 777 C CA . SER A 1 96 ? 8.233 8.013 11.495 1.00 84.19 96 SER A CA 1
ATOM 778 C C . SER A 1 96 ? 8.518 9.508 11.405 1.00 84.19 96 SER A C 1
ATOM 780 O O . SER A 1 96 ? 7.916 10.228 10.614 1.00 84.19 96 SER A O 1
ATOM 782 N N . THR A 1 97 ? 9.480 9.972 12.199 1.00 79.69 97 THR A N 1
ATOM 783 C CA . THR A 1 97 ? 9.990 11.352 12.139 1.00 79.69 97 THR A CA 1
ATOM 784 C C . THR A 1 97 ? 11.157 11.510 11.159 1.00 79.69 97 THR A C 1
ATOM 786 O O . THR A 1 97 ? 11.772 12.573 11.096 1.00 79.69 97 THR A O 1
ATOM 789 N N . GLY A 1 98 ? 11.527 10.441 10.443 1.00 66.31 98 GLY A N 1
ATOM 790 C CA . GLY A 1 98 ? 12.596 10.428 9.436 1.00 66.31 98 GLY A CA 1
ATOM 791 C C . GLY A 1 98 ? 14.022 10.573 9.983 1.00 66.31 98 GLY A C 1
ATOM 792 O O . GLY A 1 98 ? 14.987 10.360 9.255 1.00 66.31 98 GLY A O 1
ATOM 793 N N . ARG A 1 99 ? 14.196 10.891 11.272 1.00 64.00 99 ARG A N 1
ATOM 794 C CA . ARG A 1 99 ? 15.505 11.061 11.920 1.00 64.00 99 ARG A CA 1
ATOM 795 C C . ARG A 1 99 ? 15.838 9.842 12.768 1.00 64.00 99 ARG A C 1
ATOM 797 O O . ARG A 1 99 ? 15.094 9.533 13.688 1.00 64.00 99 ARG A O 1
ATOM 804 N N . ASN A 1 100 ? 16.972 9.187 12.515 1.00 65.75 100 ASN A N 1
ATOM 805 C CA . ASN A 1 100 ? 17.533 8.124 13.368 1.00 65.75 100 ASN A CA 1
ATOM 806 C C . ASN A 1 100 ? 16.528 7.024 13.780 1.00 65.75 100 ASN A C 1
ATOM 808 O O . ASN A 1 100 ? 16.576 6.557 14.917 1.00 65.75 100 ASN A O 1
ATOM 812 N N . ASN A 1 101 ? 15.606 6.636 12.887 1.00 67.75 101 ASN A N 1
ATOM 813 C CA . ASN A 1 101 ? 14.538 5.671 13.187 1.00 67.75 101 ASN A CA 1
ATOM 814 C C . ASN A 1 101 ? 13.685 6.066 14.418 1.00 67.75 101 ASN A C 1
ATOM 816 O O . ASN A 1 101 ? 13.270 5.221 15.209 1.00 67.75 101 ASN A O 1
ATOM 820 N N . SER A 1 102 ? 13.480 7.369 14.623 1.00 82.00 102 SER A N 1
ATOM 821 C CA . SER A 1 102 ? 12.674 7.908 15.716 1.00 82.00 102 SER A CA 1
ATOM 822 C C . SER A 1 102 ? 11.198 7.927 15.330 1.00 82.00 102 SER A C 1
ATOM 824 O O . SER A 1 102 ? 10.824 8.427 14.265 1.00 82.00 102 SER A O 1
ATOM 826 N N . TRP A 1 103 ? 10.364 7.440 16.242 1.00 89.12 103 TRP A N 1
ATOM 827 C CA . TRP A 1 103 ? 8.922 7.312 16.076 1.00 89.12 103 TRP A CA 1
ATOM 828 C C . TRP A 1 103 ? 8.191 8.228 17.053 1.00 89.12 103 TRP A C 1
ATOM 830 O O . TRP A 1 103 ? 8.604 8.380 18.203 1.00 89.12 103 TRP A O 1
ATOM 840 N N . THR A 1 104 ? 7.093 8.823 16.605 1.00 87.62 104 THR A N 1
ATOM 841 C CA . THR A 1 104 ? 6.167 9.584 17.454 1.00 87.62 104 THR A CA 1
ATOM 842 C C . THR A 1 104 ? 4.725 9.165 17.152 1.00 87.62 104 THR A C 1
ATOM 844 O O . THR A 1 104 ? 4.498 8.171 16.467 1.00 87.62 104 THR A O 1
ATOM 847 N N . SER A 1 105 ? 3.741 9.881 17.683 1.00 84.44 105 SER A N 1
ATOM 848 C CA . SER A 1 105 ? 2.322 9.715 17.366 1.00 84.44 105 SER A CA 1
ATOM 849 C C . SER A 1 105 ? 1.779 11.013 16.776 1.00 84.44 105 SER A C 1
ATOM 851 O O . SER A 1 105 ? 2.226 12.090 17.165 1.00 84.44 105 SER A O 1
ATOM 853 N N . VAL A 1 106 ? 0.773 10.912 15.904 1.00 82.31 106 VAL A N 1
ATOM 854 C CA . VAL A 1 106 ? -0.055 12.056 15.473 1.00 82.31 106 VAL A CA 1
ATOM 855 C C . VAL A 1 106 ? -0.866 12.662 16.628 1.00 82.31 106 VAL A C 1
ATOM 857 O O . VAL A 1 106 ? -1.353 13.783 16.527 1.00 82.31 106 VAL A O 1
ATOM 860 N N . GLY A 1 107 ? -0.988 11.958 17.760 1.00 84.25 107 GLY A N 1
ATOM 861 C CA . GLY A 1 107 ? -1.882 12.351 18.848 1.00 84.25 107 GLY A CA 1
ATOM 862 C C . GLY A 1 107 ? -3.344 12.034 18.521 1.00 84.25 107 GLY A C 1
ATOM 863 O O . GLY A 1 107 ? -3.615 11.251 17.610 1.00 84.25 107 GLY A O 1
ATOM 864 N N . PRO A 1 108 ? -4.315 12.550 19.298 1.00 84.06 108 PRO A N 1
ATOM 865 C CA . PRO A 1 108 ? -5.717 12.523 18.889 1.00 84.06 108 PRO A CA 1
ATOM 866 C C . PRO A 1 108 ? -5.861 13.118 17.486 1.00 84.06 108 PRO A C 1
ATOM 868 O O . PRO A 1 108 ? -5.403 14.236 17.243 1.00 84.06 108 PRO A O 1
ATOM 871 N N . LEU A 1 109 ? -6.467 12.371 16.563 1.00 86.81 109 LEU A N 1
ATOM 872 C CA . LEU A 1 109 ? -6.715 12.888 15.223 1.00 86.81 109 LEU A CA 1
ATOM 873 C C . LEU A 1 109 ? -7.869 13.893 15.244 1.00 86.81 109 LEU A C 1
ATOM 875 O O . LEU A 1 109 ? -8.873 13.728 15.936 1.00 86.81 109 LEU A O 1
ATOM 879 N N . THR A 1 110 ? -7.706 14.943 14.455 1.00 87.69 110 THR A N 1
ATOM 880 C CA . THR A 1 110 ? -8.669 16.031 14.264 1.00 87.69 110 THR A CA 1
ATOM 881 C C . THR A 1 110 ? -9.375 15.911 12.920 1.00 87.69 110 THR A C 1
ATOM 883 O O . THR A 1 110 ? -10.565 16.215 12.817 1.00 87.69 110 THR A O 1
ATOM 886 N N . SER A 1 111 ? -8.669 15.420 11.900 1.00 89.44 111 SER A N 1
ATOM 887 C CA . SER A 1 111 ? -9.227 15.130 10.584 1.00 89.44 111 SER A CA 1
ATOM 888 C C . SER A 1 111 ? -8.450 14.022 9.884 1.00 89.44 111 SER A C 1
ATOM 890 O O . SER A 1 111 ? -7.295 13.757 10.224 1.00 89.44 111 SER A O 1
ATOM 892 N N . TYR A 1 112 ? -9.087 13.383 8.910 1.00 89.81 112 TYR A N 1
ATOM 893 C CA . TYR A 1 112 ? -8.439 12.435 8.012 1.00 89.81 112 TYR A CA 1
ATOM 894 C C . TYR A 1 112 ? -9.122 12.424 6.642 1.00 89.81 112 TYR A C 1
ATOM 896 O O . TYR A 1 112 ? -10.282 12.817 6.512 1.00 89.81 112 TYR A O 1
ATOM 904 N N . THR A 1 113 ? -8.403 11.938 5.637 1.00 90.38 113 THR A N 1
ATOM 905 C CA . THR A 1 113 ? -8.916 11.616 4.304 1.00 90.38 113 THR A CA 1
ATOM 906 C C . THR A 1 113 ? -8.546 10.169 4.007 1.00 90.38 113 THR A C 1
ATOM 908 O O . THR A 1 113 ? -7.390 9.777 4.187 1.00 90.38 113 THR A O 1
ATOM 911 N N . ALA A 1 114 ? -9.523 9.374 3.576 1.00 91.06 114 ALA A N 1
ATOM 912 C CA . ALA A 1 114 ? -9.327 7.966 3.262 1.00 91.06 114 ALA A CA 1
ATOM 913 C C . ALA A 1 114 ? -9.979 7.601 1.926 1.00 91.06 114 ALA A C 1
ATOM 915 O O . ALA A 1 114 ? -11.119 7.997 1.676 1.00 91.06 114 ALA A O 1
ATOM 916 N N . THR A 1 115 ? -9.269 6.816 1.121 1.00 91.38 115 THR A N 1
ATOM 917 C CA . THR A 1 115 ? -9.723 6.296 -0.174 1.00 91.38 115 THR A CA 1
ATOM 918 C C . THR A 1 115 ? -10.100 4.822 -0.044 1.00 91.38 115 THR A C 1
ATOM 920 O O . THR A 1 115 ? -9.368 4.047 0.581 1.00 91.38 115 THR A O 1
ATOM 923 N N . ASP A 1 116 ? -11.211 4.426 -0.667 1.00 93.94 116 ASP A N 1
ATOM 924 C CA . ASP A 1 116 ? -11.692 3.042 -0.666 1.00 93.94 116 ASP A CA 1
ATOM 925 C C . ASP A 1 116 ? -11.050 2.263 -1.809 1.00 93.94 116 ASP A C 1
ATOM 927 O O . ASP A 1 116 ? -11.252 2.565 -2.994 1.00 93.94 116 ASP A O 1
ATOM 931 N N . LEU A 1 117 ? -10.276 1.242 -1.447 1.00 95.50 117 LEU A N 1
ATOM 932 C CA . LEU A 1 117 ? -9.636 0.361 -2.411 1.00 95.50 117 LEU A CA 1
ATOM 933 C C . LEU A 1 117 ? -10.493 -0.871 -2.652 1.00 95.50 117 LEU A C 1
ATOM 935 O O . LEU A 1 117 ? -11.065 -1.459 -1.731 1.00 95.50 117 LEU A O 1
ATOM 939 N N . THR A 1 118 ? -10.530 -1.293 -3.909 1.00 95.19 118 THR A N 1
ATOM 940 C CA . THR A 1 118 ? -11.169 -2.549 -4.274 1.00 95.19 118 THR A CA 1
ATOM 941 C C . THR A 1 118 ? -10.244 -3.687 -3.858 1.00 95.19 118 THR A C 1
ATOM 943 O O . THR A 1 118 ? -9.029 -3.601 -4.002 1.00 95.19 118 THR A O 1
ATOM 946 N N . ALA A 1 119 ? -10.786 -4.770 -3.320 1.00 94.94 119 ALA A N 1
ATOM 947 C CA . ALA A 1 119 ? -10.013 -5.978 -3.077 1.00 94.94 119 ALA A CA 1
ATOM 948 C C . ALA A 1 119 ? -10.846 -7.166 -3.537 1.00 94.94 119 ALA A C 1
ATOM 950 O O . ALA A 1 119 ? -11.625 -7.707 -2.764 1.00 94.94 119 ALA A O 1
ATOM 951 N N . THR A 1 120 ? -10.723 -7.545 -4.808 1.00 94.56 120 THR A N 1
ATOM 952 C CA . THR A 1 120 ? -11.482 -8.670 -5.385 1.00 94.56 120 THR A CA 1
ATOM 953 C C . THR A 1 120 ? -10.589 -9.712 -6.046 1.00 94.56 120 THR A C 1
ATOM 955 O O . THR A 1 120 ? -10.961 -10.885 -6.145 1.00 94.56 120 THR A O 1
ATOM 958 N N . VAL A 1 121 ? -9.384 -9.317 -6.460 1.00 92.94 121 VAL A N 1
ATOM 959 C CA . VAL A 1 121 ? -8.452 -10.187 -7.179 1.00 92.94 121 VAL A CA 1
ATOM 960 C C . VAL A 1 121 ? -7.890 -11.276 -6.265 1.00 92.94 121 VAL A C 1
ATOM 962 O O . VAL A 1 121 ? -7.288 -11.010 -5.234 1.00 92.94 121 VAL A O 1
ATOM 965 N N . THR A 1 122 ? -8.024 -12.542 -6.661 1.00 87.44 122 THR A N 1
ATOM 966 C CA . THR A 1 122 ? -7.601 -13.690 -5.829 1.00 87.44 122 THR A CA 1
ATOM 967 C C . THR A 1 122 ? -6.340 -14.401 -6.326 1.00 87.44 122 THR A C 1
ATOM 969 O O . THR A 1 122 ? -5.864 -15.340 -5.679 1.00 87.44 122 THR A O 1
ATOM 972 N N . ASN A 1 123 ? -5.781 -13.984 -7.464 1.00 84.62 123 ASN A N 1
ATOM 973 C CA . ASN A 1 123 ? -4.611 -14.606 -8.078 1.00 84.62 123 ASN A CA 1
ATOM 974 C C . ASN A 1 123 ? -3.661 -13.562 -8.692 1.00 84.62 123 ASN A C 1
ATOM 976 O O . ASN A 1 123 ? -4.023 -12.405 -8.865 1.00 84.62 123 ASN A O 1
ATOM 980 N N . LEU A 1 124 ? -2.431 -13.984 -8.998 1.00 84.62 124 LEU A N 1
ATOM 981 C CA . LEU A 1 124 ? -1.403 -13.106 -9.568 1.00 84.62 124 LEU A CA 1
ATOM 982 C C . LEU A 1 124 ? -1.493 -12.970 -11.094 1.00 84.62 124 LEU A C 1
ATOM 984 O O . LEU A 1 124 ? -0.765 -12.157 -11.657 1.00 84.62 124 LEU A O 1
ATOM 988 N N . ASP A 1 125 ? -2.383 -13.716 -11.760 1.00 87.69 125 ASP A N 1
ATOM 989 C CA . ASP A 1 125 ? -2.553 -13.639 -13.220 1.00 87.69 125 ASP A CA 1
ATOM 990 C C . ASP A 1 125 ? -3.035 -12.243 -13.646 1.00 87.69 125 ASP A C 1
ATOM 992 O O . ASP A 1 125 ? -2.874 -11.857 -14.799 1.00 87.69 125 ASP A O 1
ATOM 996 N N . PHE A 1 126 ? -3.529 -11.446 -12.696 1.00 92.19 126 PHE A N 1
ATOM 997 C CA . PHE A 1 126 ? -3.761 -10.010 -12.829 1.00 92.19 126 PHE A CA 1
ATOM 998 C C . PHE A 1 126 ? -2.573 -9.231 -13.431 1.00 92.19 126 PHE A C 1
ATOM 1000 O O . PHE A 1 126 ? -2.781 -8.290 -14.190 1.00 92.19 126 PHE A O 1
ATOM 1007 N N . PHE A 1 127 ? -1.331 -9.643 -13.151 1.00 93.06 127 PHE A N 1
ATOM 1008 C CA . PHE A 1 127 ? -0.122 -9.005 -13.694 1.00 93.06 127 PHE A CA 1
ATOM 1009 C C . PHE A 1 127 ? 0.435 -9.702 -14.942 1.00 93.06 127 PHE A C 1
ATOM 1011 O O . PHE A 1 127 ? 1.489 -9.308 -15.436 1.00 93.06 127 PHE A O 1
ATOM 1018 N N . SER A 1 128 ? -0.239 -10.736 -15.463 1.00 90.25 128 SER A N 1
ATOM 1019 C CA . SER A 1 128 ? 0.251 -11.505 -16.620 1.00 90.25 128 SER A CA 1
ATOM 1020 C C . SER A 1 128 ? 0.497 -10.622 -17.843 1.00 90.25 128 SER A C 1
ATOM 1022 O O . SER A 1 128 ? 1.552 -10.762 -18.462 1.00 90.25 128 SER A O 1
ATOM 1024 N N . LYS A 1 129 ? -0.391 -9.645 -18.077 1.00 92.50 129 LYS A N 1
ATOM 1025 C CA . LYS A 1 129 ? -0.324 -8.682 -19.185 1.00 92.50 129 LYS A CA 1
ATOM 1026 C C . LYS A 1 129 ? 0.983 -7.898 -19.275 1.00 92.50 129 LYS A C 1
ATOM 1028 O O . LYS A 1 129 ? 1.355 -7.511 -20.370 1.00 92.50 129 LYS A O 1
ATOM 1033 N N . ILE A 1 130 ? 1.720 -7.722 -18.171 1.00 94.69 130 ILE A N 1
ATOM 1034 C CA . ILE A 1 130 ? 3.029 -7.043 -18.191 1.00 94.69 130 ILE A CA 1
ATOM 1035 C C . ILE A 1 130 ? 4.020 -7.776 -19.112 1.00 94.69 130 ILE A C 1
ATOM 1037 O O . ILE A 1 130 ? 4.860 -7.143 -19.747 1.00 94.69 130 ILE A O 1
ATOM 1041 N N . ASN A 1 131 ? 3.923 -9.107 -19.196 1.00 90.44 131 ASN A N 1
ATOM 1042 C CA . ASN A 1 131 ? 4.808 -9.916 -20.037 1.00 90.44 131 ASN A CA 1
ATOM 1043 C C . ASN A 1 131 ? 4.437 -9.871 -21.526 1.00 90.44 131 ASN A C 1
ATOM 1045 O O . ASN A 1 131 ? 5.257 -10.270 -22.344 1.00 90.44 131 ASN A O 1
ATOM 1049 N N . ASP A 1 132 ? 3.229 -9.410 -21.860 1.00 91.88 132 ASP A N 1
ATOM 1050 C CA . ASP A 1 132 ? 2.692 -9.409 -23.225 1.00 91.88 132 ASP A CA 1
ATOM 1051 C C . ASP A 1 132 ? 2.864 -8.040 -23.925 1.00 91.88 132 ASP A C 1
ATOM 1053 O O . ASP A 1 132 ? 2.437 -7.864 -25.066 1.00 91.88 132 ASP A O 1
ATOM 1057 N N . LEU A 1 133 ? 3.482 -7.057 -23.254 1.00 94.56 133 LEU A N 1
ATOM 1058 C CA . LEU A 1 133 ? 3.763 -5.726 -23.805 1.00 94.56 133 LEU A CA 1
ATOM 1059 C C . LEU A 1 133 ? 5.017 -5.769 -24.692 1.00 94.56 133 LEU A C 1
ATOM 1061 O O . LEU A 1 133 ? 6.108 -6.061 -24.198 1.00 94.56 133 LEU A O 1
ATOM 1065 N N . GLU A 1 134 ? 4.875 -5.463 -25.989 1.00 88.06 134 GLU A N 1
ATOM 1066 C CA . GLU A 1 134 ? 5.947 -5.633 -26.990 1.00 88.06 134 GLU A CA 1
ATOM 1067 C C . GLU A 1 134 ? 6.375 -4.344 -27.736 1.00 88.06 134 GLU A C 1
ATOM 1069 O O . GLU A 1 134 ? 7.426 -4.362 -28.381 1.00 88.06 134 GLU A O 1
ATOM 1074 N N . ASP A 1 135 ? 5.639 -3.223 -27.646 1.00 89.38 135 ASP A N 1
ATOM 1075 C CA . ASP A 1 135 ? 5.973 -1.963 -28.351 1.00 89.38 135 ASP A CA 1
ATOM 1076 C C . ASP A 1 135 ? 5.504 -0.675 -27.615 1.00 89.38 135 ASP A C 1
ATOM 1078 O O . ASP A 1 135 ? 4.367 -0.242 -27.817 1.00 89.38 135 ASP A O 1
ATOM 1082 N N . PRO A 1 136 ? 6.365 -0.052 -26.782 1.00 91.44 136 PRO A N 1
ATOM 1083 C CA . PRO A 1 136 ? 7.609 -0.625 -26.282 1.00 91.44 136 PRO A CA 1
ATOM 1084 C C . PRO A 1 136 ? 7.347 -1.794 -25.325 1.00 91.44 136 PRO A C 1
ATOM 1086 O O . PRO A 1 136 ? 6.229 -2.067 -24.903 1.00 91.44 136 PRO A O 1
ATOM 1089 N N . ALA A 1 137 ? 8.397 -2.550 -25.021 1.00 95.81 137 ALA A N 1
ATOM 1090 C CA . ALA A 1 137 ? 8.307 -3.616 -24.034 1.00 95.81 137 ALA A CA 1
ATOM 1091 C C . ALA A 1 137 ? 8.621 -3.082 -22.633 1.00 95.81 137 ALA A C 1
ATOM 1093 O O . ALA A 1 137 ? 9.544 -2.283 -22.463 1.00 95.81 137 ALA A O 1
ATOM 1094 N N . VAL A 1 138 ? 7.937 -3.614 -21.618 1.00 96.88 138 VAL A N 1
ATOM 1095 C CA . VAL A 1 138 ? 8.291 -3.411 -20.199 1.00 96.88 138 VAL A CA 1
ATOM 1096 C C . VAL A 1 138 ? 9.265 -4.489 -19.719 1.00 96.88 138 VAL A C 1
ATOM 1098 O O . VAL A 1 138 ? 10.187 -4.227 -18.940 1.00 96.88 138 VAL A O 1
ATOM 1101 N N . VAL A 1 139 ? 9.097 -5.712 -20.224 1.00 95.69 139 VAL A N 1
ATOM 1102 C CA . VAL A 1 139 ? 9.875 -6.898 -19.860 1.00 95.69 139 VAL A CA 1
ATOM 1103 C C . VAL A 1 139 ? 10.435 -7.527 -21.132 1.00 95.69 139 VAL A C 1
ATOM 1105 O O . VAL A 1 139 ? 9.730 -7.705 -22.116 1.00 95.69 139 VAL A O 1
ATOM 1108 N N . ARG A 1 140 ? 11.725 -7.863 -21.131 1.00 92.75 140 ARG A N 1
ATOM 1109 C CA . ARG A 1 140 ? 12.384 -8.586 -22.227 1.00 92.75 140 ARG A CA 1
ATOM 1110 C C . ARG A 1 140 ? 12.223 -10.092 -22.060 1.00 92.75 140 ARG A C 1
ATOM 1112 O O . ARG A 1 140 ? 11.946 -10.589 -20.966 1.00 92.75 140 ARG A O 1
ATOM 1119 N N . ASP A 1 141 ? 12.567 -10.826 -23.115 1.00 82.31 141 ASP A N 1
ATOM 1120 C CA . ASP A 1 141 ? 12.715 -12.280 -23.074 1.00 82.31 141 ASP A CA 1
ATOM 1121 C C . ASP A 1 141 ? 13.459 -12.733 -21.805 1.00 82.31 141 ASP A C 1
ATOM 1123 O O . ASP A 1 141 ? 14.603 -12.334 -21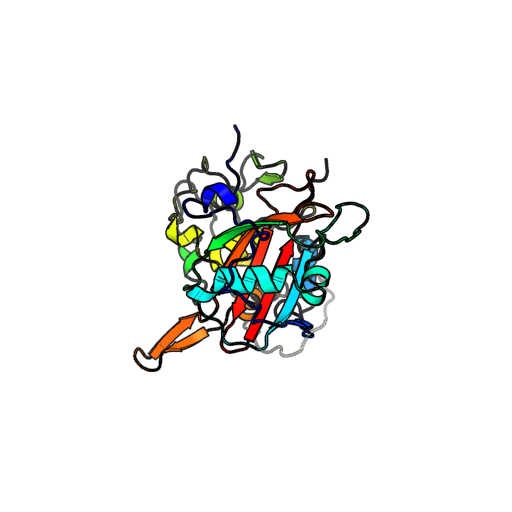.561 1.00 82.31 141 ASP A O 1
ATOM 1127 N N . LYS A 1 142 ? 12.825 -13.628 -21.034 1.00 83.19 142 LYS A N 1
ATOM 1128 C CA . LYS A 1 142 ? 13.324 -14.214 -19.769 1.00 83.19 142 LYS A CA 1
ATOM 1129 C C . LYS A 1 142 ? 13.226 -13.325 -18.521 1.00 83.19 142 LYS A C 1
ATOM 1131 O O . LYS A 1 142 ? 13.856 -13.670 -17.523 1.00 83.19 142 LYS A O 1
ATOM 1136 N N . GLY A 1 143 ? 12.443 -12.247 -18.552 1.00 88.56 143 GLY A N 1
ATOM 1137 C CA . GLY A 1 143 ? 12.051 -11.507 -17.348 1.00 88.56 143 GLY A CA 1
ATOM 1138 C C . GLY A 1 143 ? 12.879 -10.259 -17.037 1.00 88.56 143 GLY A C 1
ATOM 1139 O O . GLY A 1 143 ? 12.577 -9.574 -16.066 1.00 88.56 143 GLY A O 1
ATOM 1140 N N . ALA A 1 144 ? 13.897 -9.929 -17.836 1.00 93.00 144 ALA A N 1
ATOM 1141 C CA . ALA A 1 144 ? 14.713 -8.737 -17.600 1.00 93.00 144 ALA A CA 1
ATOM 1142 C C . ALA A 1 144 ? 13.898 -7.456 -17.837 1.00 93.00 144 ALA A C 1
ATOM 1144 O O . ALA A 1 144 ? 13.291 -7.302 -18.897 1.00 93.00 144 ALA A O 1
ATOM 1145 N N . LEU A 1 145 ? 13.918 -6.523 -16.886 1.00 95.88 145 LEU A N 1
ATOM 1146 C CA . LEU A 1 145 ? 13.207 -5.252 -17.006 1.00 95.88 145 LEU A CA 1
ATOM 1147 C C . LEU A 1 145 ? 13.869 -4.356 -18.056 1.00 95.88 145 LEU A C 1
ATOM 1149 O O . LEU A 1 145 ? 15.099 -4.252 -18.145 1.00 95.88 145 LEU A O 1
ATOM 1153 N N . VAL A 1 146 ? 13.053 -3.689 -18.869 1.00 97.38 146 VAL A N 1
ATOM 1154 C CA . VAL A 1 146 ? 13.545 -2.712 -19.840 1.00 97.38 146 VAL A CA 1
ATOM 1155 C C . VAL A 1 146 ? 13.992 -1.458 -19.093 1.00 97.38 146 VAL A C 1
ATOM 1157 O O . VAL A 1 146 ? 13.189 -0.756 -18.491 1.00 97.38 146 VAL A O 1
ATOM 1160 N N . LYS A 1 147 ? 15.303 -1.192 -19.110 1.00 96.75 147 LYS A N 1
ATOM 1161 C CA . LYS A 1 147 ? 15.901 0.009 -18.512 1.00 96.75 147 LYS A CA 1
ATOM 1162 C C . LYS A 1 147 ? 15.591 1.249 -19.350 1.00 96.75 147 LYS A C 1
ATOM 1164 O O . LYS A 1 147 ? 15.591 1.171 -20.580 1.00 96.75 147 LYS A O 1
ATOM 1169 N N . CYS A 1 148 ? 15.437 2.385 -18.683 1.00 94.38 148 CYS A N 1
ATOM 1170 C CA . CYS A 1 148 ? 15.214 3.692 -19.293 1.00 94.38 148 CYS A CA 1
ATOM 1171 C C . CYS A 1 148 ? 16.222 4.723 -18.760 1.00 94.38 148 CYS A C 1
ATOM 1173 O O . CYS A 1 148 ? 17.064 4.406 -17.916 1.00 94.38 148 CYS A O 1
ATOM 1175 N N . PHE A 1 149 ? 16.168 5.952 -19.276 1.00 94.00 149 PHE A N 1
ATOM 1176 C CA . PHE A 1 149 ? 16.862 7.068 -18.632 1.00 94.00 149 PHE A CA 1
ATOM 1177 C C . PHE A 1 149 ? 16.201 7.384 -17.292 1.00 94.00 149 PHE A C 1
ATOM 1179 O O . PHE A 1 149 ? 14.995 7.203 -17.155 1.00 94.00 149 PHE A O 1
ATOM 1186 N N . ASP A 1 150 ? 16.990 7.869 -16.335 1.00 93.69 150 ASP A N 1
AT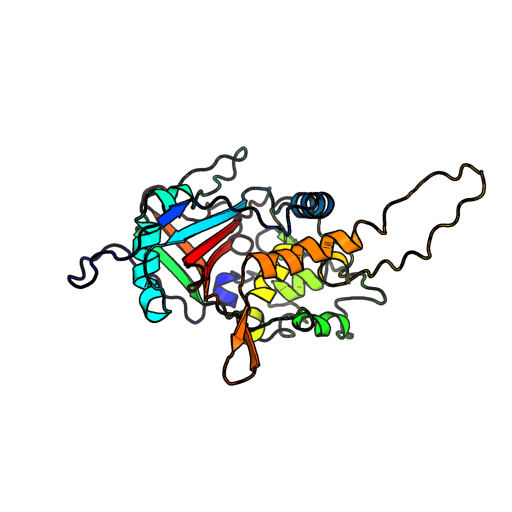OM 1187 C CA . ASP A 1 150 ? 16.466 8.230 -15.022 1.00 93.69 150 ASP A CA 1
ATOM 1188 C C . ASP A 1 150 ? 15.457 9.372 -15.146 1.00 93.69 150 ASP A C 1
ATOM 1190 O O . ASP A 1 150 ? 15.797 10.503 -15.509 1.00 93.69 150 ASP A O 1
ATOM 1194 N N . GLU A 1 151 ? 14.216 9.062 -14.802 1.00 92.25 151 GLU A N 1
ATOM 1195 C CA . GLU A 1 151 ? 13.148 10.030 -14.604 1.00 92.25 151 GLU A CA 1
ATOM 1196 C C . GLU A 1 151 ? 12.819 10.109 -13.114 1.00 92.25 151 GLU A C 1
ATOM 1198 O O . GLU A 1 151 ? 13.008 9.144 -12.380 1.00 92.25 151 GLU A O 1
ATOM 1203 N N . PHE A 1 152 ? 12.365 11.262 -12.628 1.00 89.12 152 PHE A N 1
ATOM 1204 C CA . PHE A 1 152 ? 12.202 11.488 -11.191 1.00 89.12 152 PHE A CA 1
ATOM 1205 C C . PHE A 1 152 ? 10.752 11.776 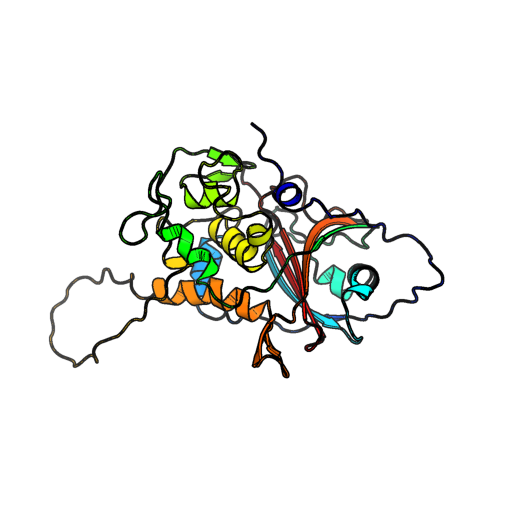-10.844 1.00 89.12 152 PHE A C 1
ATOM 1207 O O . PHE A 1 152 ? 10.161 12.720 -11.366 1.00 89.12 152 PHE A O 1
ATOM 1214 N N . VAL A 1 153 ? 10.226 11.007 -9.896 1.00 86.44 153 VAL A N 1
ATOM 1215 C CA . VAL A 1 153 ? 8.893 11.197 -9.322 1.00 86.44 153 VAL A CA 1
ATOM 1216 C C . VAL A 1 153 ? 9.054 11.381 -7.819 1.00 86.44 153 VAL A C 1
ATOM 1218 O O . VAL A 1 153 ? 9.514 10.471 -7.132 1.00 86.44 153 VAL A O 1
ATOM 1221 N N . ASP A 1 154 ? 8.747 12.582 -7.317 1.00 82.38 154 ASP A N 1
ATOM 1222 C CA . ASP A 1 154 ? 8.990 12.991 -5.924 1.00 82.38 154 ASP A CA 1
ATOM 1223 C C . ASP A 1 154 ? 10.424 12.695 -5.436 1.00 82.38 154 ASP A C 1
ATOM 1225 O O . ASP A 1 154 ? 10.642 12.213 -4.327 1.00 82.38 154 ASP A O 1
ATOM 1229 N N . GLY A 1 155 ? 11.424 12.946 -6.287 1.00 82.81 155 GLY A N 1
ATOM 1230 C CA . GLY A 1 155 ? 12.836 12.717 -5.958 1.00 82.81 155 GLY A CA 1
ATOM 1231 C C . GLY A 1 155 ? 13.290 11.254 -6.030 1.00 82.81 155 GLY A C 1
ATOM 1232 O O . GLY A 1 155 ? 14.479 10.989 -5.861 1.00 82.81 155 GLY A O 1
ATOM 1233 N N . VAL A 1 156 ? 12.395 10.312 -6.340 1.00 86.50 156 VAL A N 1
ATOM 1234 C CA . VAL A 1 156 ? 12.748 8.902 -6.553 1.00 86.50 156 VAL A CA 1
ATOM 1235 C C . VAL A 1 156 ? 13.124 8.668 -8.020 1.00 86.50 156 VAL A C 1
ATOM 1237 O O . VAL A 1 156 ? 12.303 8.960 -8.894 1.00 86.50 156 VAL A O 1
ATOM 1240 N N . PRO A 1 157 ? 14.332 8.141 -8.314 1.00 90.19 157 PRO A N 1
ATOM 1241 C CA . PRO A 1 157 ? 14.741 7.815 -9.674 1.00 90.19 157 PRO A CA 1
ATOM 1242 C C . PRO A 1 157 ? 14.062 6.534 -10.175 1.00 90.19 157 PRO A C 1
ATOM 1244 O O . PRO A 1 157 ? 14.169 5.457 -9.572 1.00 90.19 157 PRO A O 1
ATOM 1247 N N . LEU A 1 158 ? 13.401 6.649 -11.319 1.00 93.06 158 LEU A N 1
ATOM 1248 C CA . LEU A 1 158 ? 12.804 5.567 -12.087 1.00 93.06 158 LEU A CA 1
ATOM 1249 C C . LEU A 1 158 ? 13.720 5.273 -13.276 1.00 93.06 158 LEU A C 1
ATOM 1251 O O . LEU A 1 158 ? 13.864 6.095 -14.177 1.00 93.06 158 LEU A O 1
ATOM 1255 N N . SER A 1 159 ? 14.358 4.106 -13.242 1.00 95.25 159 SER A N 1
ATOM 1256 C CA . SER A 1 159 ? 15.410 3.694 -14.188 1.00 95.25 159 SER A CA 1
ATOM 1257 C C . SER A 1 159 ? 14.992 2.485 -15.037 1.00 95.25 159 SER A C 1
ATOM 1259 O O . SER A 1 159 ? 15.829 1.839 -15.674 1.00 95.25 159 SER A O 1
ATOM 1261 N N . ASP A 1 160 ? 13.714 2.115 -14.998 1.00 96.81 160 ASP A N 1
ATOM 1262 C CA . ASP A 1 160 ? 13.111 1.051 -15.796 1.00 96.81 160 ASP A CA 1
ATOM 1263 C C . ASP A 1 160 ? 11.635 1.340 -16.091 1.00 96.81 160 ASP A C 1
ATOM 1265 O O . ASP A 1 160 ? 10.963 2.073 -15.362 1.00 96.81 160 ASP A O 1
ATOM 1269 N N . GLU A 1 161 ? 11.142 0.737 -17.170 1.00 97.06 161 GLU A N 1
ATOM 1270 C CA . GLU A 1 161 ? 9.786 0.946 -17.678 1.00 97.06 161 GLU A CA 1
ATOM 1271 C C . GLU A 1 161 ? 8.705 0.336 -16.773 1.00 97.06 161 GLU A C 1
ATOM 1273 O O . GLU A 1 161 ? 7.582 0.833 -16.762 1.00 97.06 161 GLU A O 1
ATOM 1278 N N . LEU A 1 162 ? 9.024 -0.673 -15.947 1.00 96.69 162 LEU A N 1
ATOM 1279 C CA . LEU A 1 162 ? 8.062 -1.242 -14.994 1.00 96.69 162 LEU A CA 1
ATOM 1280 C C . LEU A 1 162 ? 7.693 -0.210 -13.931 1.00 96.69 162 LEU A C 1
ATOM 1282 O O . LEU A 1 162 ? 6.514 0.047 -13.702 1.00 96.69 162 LEU A O 1
ATOM 1286 N N . ARG A 1 163 ? 8.686 0.404 -13.282 1.00 95.19 163 ARG A N 1
ATOM 1287 C CA . ARG A 1 163 ? 8.409 1.419 -12.260 1.00 95.19 163 ARG A CA 1
ATOM 1288 C C . ARG A 1 163 ? 7.766 2.665 -12.863 1.00 95.19 163 ARG A C 1
ATOM 1290 O O . ARG A 1 163 ? 6.855 3.199 -12.242 1.00 95.19 163 ARG A O 1
ATOM 1297 N N . LYS A 1 164 ? 8.150 3.081 -14.077 1.00 95.38 164 LYS A N 1
ATOM 1298 C CA . LYS A 1 164 ? 7.458 4.167 -14.797 1.00 95.38 164 LYS A CA 1
ATOM 1299 C C . LYS A 1 164 ? 5.984 3.846 -15.038 1.00 95.38 164 LYS A C 1
ATOM 1301 O O . LYS A 1 164 ? 5.138 4.628 -14.624 1.00 95.38 164 LYS A O 1
ATOM 1306 N N . MET A 1 165 ? 5.679 2.680 -15.608 1.00 95.69 165 MET A N 1
ATOM 1307 C CA . MET A 1 165 ? 4.307 2.220 -15.854 1.00 95.69 165 MET A CA 1
ATOM 1308 C C . MET A 1 165 ? 3.431 2.284 -14.592 1.00 95.69 165 MET A C 1
ATOM 1310 O O . MET A 1 165 ? 2.243 2.576 -14.675 1.00 95.69 165 MET A O 1
ATOM 1314 N N . LEU A 1 166 ? 4.008 2.009 -13.418 1.00 94.12 166 LEU A N 1
ATOM 1315 C CA . LEU A 1 166 ? 3.266 1.933 -12.161 1.00 94.12 166 LEU A CA 1
ATOM 1316 C C . LEU A 1 166 ? 2.941 3.294 -11.518 1.00 94.12 166 LEU A C 1
ATOM 1318 O O . LEU A 1 166 ? 1.978 3.357 -10.752 1.00 94.12 166 LEU A O 1
ATOM 1322 N N . VAL A 1 167 ? 3.726 4.354 -11.764 1.00 91.88 167 VAL A N 1
ATOM 1323 C CA . VAL A 1 167 ? 3.563 5.648 -11.056 1.00 91.88 167 VAL A CA 1
ATOM 1324 C C . VAL A 1 167 ? 3.548 6.893 -11.939 1.00 91.88 167 VAL A C 1
ATOM 1326 O O . VAL A 1 167 ? 3.176 7.955 -11.455 1.00 91.88 167 VAL A O 1
ATOM 1329 N N . MET A 1 168 ? 3.981 6.805 -13.195 1.00 91.50 168 MET A N 1
ATOM 1330 C CA . MET A 1 168 ? 4.161 7.965 -14.066 1.00 91.50 168 MET A CA 1
ATOM 1331 C C . MET A 1 168 ? 3.068 8.002 -15.127 1.00 91.50 168 MET A C 1
ATOM 1333 O O . MET A 1 168 ? 3.074 7.178 -16.037 1.00 91.50 168 MET A O 1
ATOM 1337 N N . GLU A 1 169 ? 2.165 8.977 -15.031 1.00 89.94 169 GLU A N 1
ATOM 1338 C CA . GLU A 1 169 ? 1.047 9.167 -15.970 1.00 89.94 169 GLU A CA 1
ATOM 1339 C C . GLU A 1 169 ? 1.497 9.352 -17.415 1.00 89.94 169 GLU A C 1
ATOM 1341 O O . GLU A 1 169 ? 0.820 8.933 -18.348 1.00 89.94 169 GLU A O 1
ATOM 1346 N N . GLU A 1 170 ? 2.656 9.975 -17.600 1.00 89.81 170 GLU A N 1
ATOM 1347 C CA . GLU A 1 170 ? 3.240 10.228 -18.908 1.00 89.81 170 GLU A CA 1
ATOM 1348 C C . GLU A 1 170 ? 3.964 9.005 -19.493 1.00 89.81 170 GLU A C 1
ATOM 1350 O O . GLU A 1 170 ? 4.468 9.075 -20.616 1.00 89.81 170 GLU A O 1
ATOM 1355 N N . SER A 1 171 ? 4.039 7.889 -18.756 1.00 92.38 171 SER A N 1
ATOM 1356 C CA . SER A 1 171 ? 4.574 6.633 -19.280 1.00 92.38 171 SER A CA 1
ATOM 1357 C C . SER A 1 171 ? 3.665 6.085 -20.375 1.00 92.38 171 SER A C 1
ATOM 1359 O O . SER A 1 171 ? 2.447 6.030 -20.223 1.00 92.38 171 SER A O 1
ATOM 1361 N N . GLU A 1 172 ? 4.274 5.582 -21.448 1.00 92.50 172 GLU A N 1
ATOM 1362 C CA . GLU A 1 172 ? 3.560 4.960 -22.569 1.00 92.50 172 GLU A CA 1
ATOM 1363 C C . GLU A 1 172 ? 2.680 3.774 -22.137 1.00 92.50 172 GLU A C 1
ATOM 1365 O O . GLU A 1 172 ? 1.690 3.477 -22.797 1.00 92.50 172 GLU A O 1
ATOM 1370 N N . HIS A 1 173 ? 2.997 3.140 -21.002 1.00 95.75 173 HIS A N 1
ATOM 1371 C CA . HIS A 1 173 ? 2.270 1.984 -20.477 1.00 95.75 173 HIS A CA 1
ATOM 1372 C C . HIS A 1 173 ? 1.353 2.295 -19.291 1.00 95.75 173 HIS A C 1
ATOM 1374 O O . HIS A 1 173 ? 0.745 1.380 -18.739 1.00 95.75 173 HIS A O 1
ATOM 1380 N N . PHE A 1 174 ? 1.229 3.556 -18.863 1.00 93.62 174 PHE A N 1
ATOM 1381 C CA . PHE A 1 174 ? 0.457 3.892 -17.661 1.00 93.62 174 PHE A CA 1
ATOM 1382 C C . PHE A 1 174 ? -0.996 3.382 -17.719 1.00 93.62 174 PHE A C 1
ATOM 1384 O O . PHE A 1 174 ? -1.549 2.902 -16.725 1.00 93.62 174 PHE A O 1
ATOM 1391 N N . GLU A 1 175 ? -1.609 3.441 -18.903 1.00 94.00 175 GLU A N 1
ATOM 1392 C CA . GLU A 1 175 ? -2.996 3.029 -19.147 1.00 94.00 175 GLU A CA 1
ATOM 1393 C C . GLU A 1 175 ? -3.186 1.515 -19.366 1.00 94.00 175 GLU A C 1
ATOM 1395 O O . GLU A 1 175 ? -4.325 1.066 -19.492 1.00 94.00 175 GLU A O 1
ATOM 1400 N N . GLU A 1 176 ? -2.120 0.702 -19.336 1.00 96.19 176 GLU A N 1
ATOM 1401 C CA . GLU A 1 176 ? -2.221 -0.766 -19.458 1.00 96.19 176 GLU A CA 1
ATOM 1402 C C . GLU A 1 176 ? -2.979 -1.403 -18.283 1.00 96.19 176 GLU A C 1
ATOM 1404 O O . GLU A 1 176 ? -3.603 -2.462 -18.411 1.00 96.19 176 GLU A O 1
ATOM 1409 N N . PHE A 1 177 ? -2.953 -0.753 -17.117 1.00 95.56 177 PHE A N 1
ATOM 1410 C CA . PHE A 1 177 ? -3.885 -1.015 -16.025 1.00 95.56 177 PHE A CA 1
ATOM 1411 C C . PHE A 1 177 ? -4.946 0.078 -16.010 1.00 95.56 177 PHE A C 1
ATOM 1413 O O . PHE A 1 177 ? -4.623 1.248 -15.845 1.00 95.56 177 PHE A O 1
ATOM 1420 N N . SER A 1 178 ? -6.215 -0.298 -16.148 1.00 95.12 178 SER A N 1
ATOM 1421 C CA . SER A 1 178 ? -7.345 0.635 -16.060 1.00 95.12 178 SER A CA 1
ATOM 1422 C C . SER A 1 178 ? -7.435 1.313 -14.685 1.00 95.12 178 SER A C 1
ATOM 1424 O O . SER A 1 178 ? -6.887 0.821 -13.700 1.00 95.12 178 SER A O 1
ATOM 1426 N N . GLU A 1 179 ? -8.178 2.424 -14.582 1.00 92.56 179 GLU A N 1
ATOM 1427 C CA . GLU A 1 179 ? -8.432 3.092 -13.290 1.00 92.56 179 GLU A CA 1
ATOM 1428 C C . GLU A 1 179 ? -8.997 2.118 -12.232 1.00 92.56 179 GLU A C 1
ATOM 1430 O O . GLU A 1 179 ? -8.583 2.158 -11.075 1.00 92.56 179 GLU A O 1
ATOM 1435 N N . GLU A 1 180 ? -9.889 1.203 -12.630 1.00 93.94 180 GLU A N 1
ATOM 1436 C CA . GLU A 1 180 ? -10.468 0.179 -11.747 1.00 93.94 180 GLU A CA 1
ATOM 1437 C C . GLU A 1 180 ? -9.425 -0.845 -11.283 1.00 93.94 180 GLU A C 1
ATOM 1439 O O . GLU A 1 180 ? -9.373 -1.191 -10.105 1.00 93.94 180 GLU A O 1
ATOM 1444 N N . GLU A 1 181 ? -8.559 -1.299 -12.190 1.00 95.88 181 GLU A N 1
ATOM 1445 C CA . GLU A 1 181 ? -7.482 -2.234 -11.863 1.00 95.88 181 GLU A CA 1
ATOM 1446 C C . GLU A 1 181 ? -6.428 -1.591 -10.962 1.00 95.88 181 GLU A C 1
ATOM 1448 O O . GLU A 1 181 ? -5.953 -2.229 -10.025 1.00 95.88 181 GLU A O 1
ATOM 1453 N N . ARG A 1 182 ? -6.072 -0.323 -11.188 1.00 95.50 182 ARG A N 1
ATOM 1454 C CA . ARG A 1 182 ? -5.102 0.353 -10.320 1.00 95.50 182 ARG A CA 1
ATOM 1455 C C . ARG A 1 182 ? -5.642 0.593 -8.905 1.00 95.50 182 ARG A C 1
ATOM 1457 O O . ARG A 1 182 ? -4.847 0.663 -7.975 1.00 95.50 182 ARG A O 1
ATOM 1464 N N . ARG A 1 183 ? -6.971 0.634 -8.726 1.00 95.44 183 ARG A N 1
ATOM 1465 C CA . ARG A 1 183 ? -7.639 0.660 -7.410 1.00 95.44 183 ARG A CA 1
ATOM 1466 C C . ARG A 1 183 ? -7.648 -0.687 -6.684 1.00 95.44 183 ARG A C 1
ATOM 1468 O O . ARG A 1 183 ? -8.017 -0.727 -5.508 1.00 95.44 183 ARG A O 1
ATOM 1475 N N . GLU A 1 184 ? -7.287 -1.789 -7.342 1.00 96.69 184 GLU A N 1
ATOM 1476 C CA . GLU A 1 184 ? -7.210 -3.087 -6.674 1.00 96.69 184 GLU A CA 1
ATOM 1477 C C . GLU A 1 184 ? -6.057 -3.110 -5.670 1.00 96.69 184 GLU A C 1
ATOM 1479 O O . GLU A 1 184 ? -4.907 -2.816 -5.991 1.00 96.69 184 GLU A O 1
ATOM 1484 N N . PHE A 1 185 ? -6.323 -3.553 -4.444 1.00 96.56 185 PHE A N 1
ATOM 1485 C CA . PHE A 1 185 ? -5.318 -3.576 -3.390 1.00 96.56 185 PHE A CA 1
ATOM 1486 C C . PHE A 1 185 ? -4.100 -4.419 -3.777 1.00 96.56 185 PHE A C 1
ATOM 1488 O O . PHE A 1 185 ? -2.978 -4.091 -3.403 1.00 96.56 185 PHE A O 1
ATOM 1495 N N . ILE A 1 186 ? -4.285 -5.472 -4.578 1.00 95.19 186 ILE A N 1
ATOM 1496 C CA . ILE A 1 186 ? -3.165 -6.271 -5.080 1.00 95.19 186 ILE A CA 1
ATOM 1497 C C . ILE A 1 186 ? -2.200 -5.444 -5.947 1.00 95.19 186 ILE A C 1
ATOM 1499 O O . ILE A 1 186 ? -0.987 -5.629 -5.826 1.00 95.19 186 ILE A O 1
ATOM 1503 N N . PHE A 1 187 ? -2.718 -4.512 -6.760 1.00 95.75 187 PHE A N 1
ATOM 1504 C CA . PHE A 1 187 ? -1.926 -3.564 -7.546 1.00 95.75 187 PHE A CA 1
ATOM 1505 C C . PHE A 1 187 ? -1.129 -2.657 -6.616 1.00 95.75 187 PHE A C 1
ATOM 1507 O O . PHE A 1 187 ? 0.080 -2.525 -6.785 1.00 95.75 187 PHE A O 1
ATOM 1514 N N . HIS A 1 188 ? -1.766 -2.126 -5.569 1.00 95.56 188 HIS A N 1
ATOM 1515 C CA . HIS A 1 188 ? -1.082 -1.320 -4.562 1.00 95.56 188 HIS A CA 1
ATOM 1516 C C . HIS A 1 188 ? 0.048 -2.084 -3.868 1.00 95.56 188 HIS A C 1
ATOM 1518 O O . HIS A 1 188 ? 1.147 -1.547 -3.759 1.00 95.56 188 HIS A O 1
ATOM 1524 N N . ILE A 1 189 ? -0.164 -3.334 -3.436 1.00 94.25 189 ILE A N 1
ATOM 1525 C CA . ILE A 1 189 ? 0.920 -4.127 -2.832 1.00 94.25 189 ILE A CA 1
ATOM 1526 C C . ILE A 1 189 ? 2.076 -4.299 -3.831 1.00 94.25 189 ILE A C 1
ATOM 1528 O O . ILE A 1 189 ? 3.228 -4.091 -3.453 1.00 94.25 189 ILE A O 1
ATOM 1532 N N . PHE A 1 190 ? 1.784 -4.658 -5.086 1.00 94.50 190 PHE A N 1
ATOM 1533 C CA . PHE A 1 190 ? 2.807 -4.839 -6.122 1.00 94.50 190 PHE A CA 1
ATOM 1534 C C . PHE A 1 190 ? 3.603 -3.553 -6.343 1.00 94.50 190 PHE A C 1
ATOM 1536 O O . PHE A 1 190 ? 4.828 -3.554 -6.252 1.00 94.50 190 PHE A O 1
ATOM 1543 N N . LEU A 1 191 ? 2.895 -2.438 -6.504 1.00 94.31 191 LEU A N 1
ATOM 1544 C CA . LEU A 1 191 ? 3.458 -1.102 -6.595 1.00 94.31 191 LEU A CA 1
ATOM 1545 C C . LEU A 1 191 ? 4.373 -0.783 -5.404 1.00 94.31 191 LEU A C 1
ATOM 1547 O O . LEU A 1 191 ? 5.509 -0.365 -5.609 1.00 94.31 191 LEU A O 1
ATOM 1551 N N . ARG A 1 192 ? 3.933 -1.013 -4.157 1.00 93.75 192 ARG A N 1
ATOM 1552 C CA . ARG A 1 192 ? 4.756 -0.737 -2.961 1.00 93.75 192 ARG A CA 1
ATOM 1553 C C . ARG A 1 192 ? 6.004 -1.606 -2.905 1.00 93.75 192 ARG A C 1
ATOM 1555 O O . ARG A 1 192 ? 7.051 -1.131 -2.484 1.00 93.75 192 ARG A O 1
ATOM 1562 N N . VAL A 1 193 ? 5.906 -2.854 -3.347 1.00 91.81 193 VAL A N 1
ATOM 1563 C CA . VAL A 1 193 ? 7.044 -3.774 -3.404 1.00 91.81 193 VAL A CA 1
ATOM 1564 C C . VAL A 1 193 ? 8.048 -3.370 -4.491 1.00 91.81 193 VAL A C 1
ATOM 1566 O O . VAL A 1 193 ? 9.248 -3.389 -4.234 1.00 91.81 193 VAL A O 1
ATOM 1569 N N . CYS A 1 194 ? 7.583 -2.967 -5.676 1.00 92.94 194 CYS A N 1
ATOM 1570 C CA . CYS A 1 194 ? 8.454 -2.520 -6.765 1.00 92.94 194 CYS A CA 1
ATOM 1571 C C . CYS A 1 194 ? 9.125 -1.171 -6.470 1.00 92.94 194 CYS A C 1
ATOM 1573 O O . CYS A 1 194 ? 10.289 -0.982 -6.822 1.00 92.94 194 CYS A O 1
ATOM 1575 N N . MET A 1 195 ? 8.414 -0.244 -5.821 1.00 92.12 195 MET A N 1
ATOM 1576 C CA . MET A 1 195 ? 8.969 1.059 -5.440 1.00 92.12 195 MET A CA 1
ATOM 1577 C C . MET A 1 195 ? 9.889 0.965 -4.220 1.00 92.12 195 MET A C 1
ATOM 1579 O O . MET A 1 195 ? 10.943 1.599 -4.197 1.00 92.12 195 MET A O 1
ATOM 1583 N N . GLY A 1 196 ? 9.536 0.131 -3.240 1.00 91.81 196 GLY A N 1
ATOM 1584 C CA . GLY A 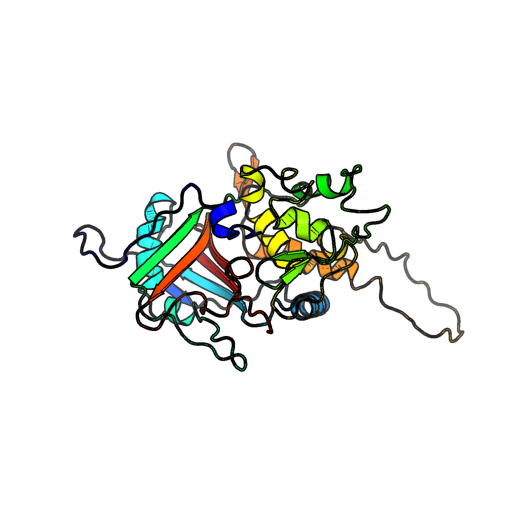1 196 ? 10.279 -0.020 -1.995 1.00 91.81 196 GLY A CA 1
ATOM 1585 C C . GLY A 1 196 ? 10.224 1.219 -1.092 1.00 91.81 196 GLY A C 1
ATOM 1586 O O . GLY A 1 196 ? 9.367 2.091 -1.236 1.00 91.81 196 GLY A O 1
ATOM 1587 N N . GLY A 1 197 ? 11.131 1.269 -0.115 1.00 90.81 197 GLY A N 1
ATOM 1588 C CA . GLY A 1 197 ? 11.356 2.429 0.752 1.00 90.81 197 GLY A CA 1
ATOM 1589 C C . GLY A 1 197 ? 12.514 3.318 0.283 1.00 90.81 197 GLY A C 1
ATOM 1590 O O . GLY A 1 197 ? 13.140 3.071 -0.741 1.00 90.81 197 GLY A O 1
ATOM 1591 N N . GLY A 1 198 ? 12.875 4.326 1.085 1.00 86.62 198 GLY A N 1
ATOM 1592 C CA . GLY A 1 198 ? 13.876 5.344 0.709 1.00 86.62 198 GLY A CA 1
ATOM 1593 C C . GLY A 1 198 ? 15.294 4.834 0.409 1.00 86.62 198 GLY A C 1
ATOM 1594 O O . GLY A 1 198 ? 16.095 5.558 -0.173 1.00 86.62 198 GLY A O 1
ATOM 1595 N N . MET A 1 199 ? 15.602 3.591 0.790 1.00 85.50 199 MET A N 1
ATOM 1596 C CA . MET A 1 199 ? 16.877 2.905 0.533 1.00 85.50 199 MET A CA 1
ATOM 1597 C C . MET A 1 199 ? 16.724 1.709 -0.419 1.00 85.50 199 MET A C 1
ATOM 1599 O O . MET A 1 199 ? 17.562 0.806 -0.408 1.00 85.50 199 MET A O 1
ATOM 1603 N N . CYS A 1 200 ? 15.641 1.672 -1.201 1.00 90.94 200 CYS A N 1
ATOM 1604 C CA . CYS A 1 200 ? 15.291 0.546 -2.056 1.00 90.94 200 CYS A CA 1
ATOM 1605 C C . CYS A 1 200 ? 16.407 0.193 -3.047 1.00 90.94 200 CYS A C 1
ATOM 1607 O O . CYS A 1 200 ? 16.852 1.016 -3.848 1.00 90.94 200 CYS A O 1
ATOM 1609 N N . GLN A 1 201 ? 16.811 -1.075 -3.025 1.00 90.38 201 GLN A N 1
ATOM 1610 C CA . GLN A 1 201 ? 17.584 -1.708 -4.086 1.00 90.38 201 GLN A CA 1
ATOM 1611 C C . GLN A 1 201 ? 16.626 -2.561 -4.923 1.00 90.38 201 GLN A C 1
ATOM 1613 O O . GLN A 1 201 ? 16.415 -3.740 -4.635 1.00 90.38 201 GLN A O 1
ATOM 1618 N N . TYR A 1 202 ? 16.011 -1.934 -5.927 1.00 89.62 202 TYR A N 1
ATOM 1619 C CA . TYR A 1 202 ? 15.049 -2.568 -6.830 1.00 89.62 202 TYR A CA 1
ATOM 1620 C C . TYR A 1 202 ? 15.691 -3.680 -7.680 1.00 89.62 202 TYR A C 1
ATOM 1622 O O . TYR A 1 202 ? 16.915 -3.778 -7.797 1.00 89.62 202 TYR A O 1
ATOM 1630 N N . GLU A 1 203 ? 14.862 -4.545 -8.261 1.00 90.56 203 GLU A N 1
ATOM 1631 C CA . GLU A 1 203 ? 15.324 -5.639 -9.119 1.00 90.56 203 GLU A CA 1
ATOM 1632 C C . GLU A 1 203 ? 15.477 -5.185 -10.577 1.00 90.56 203 GLU A C 1
ATOM 1634 O O . GLU A 1 203 ? 14.745 -4.323 -11.049 1.00 90.56 203 GLU A O 1
ATOM 1639 N N . ASP A 1 204 ? 16.397 -5.809 -11.314 1.00 91.50 204 ASP A N 1
ATOM 1640 C CA . ASP A 1 204 ? 16.512 -5.665 -12.778 1.00 91.50 204 ASP A CA 1
ATOM 1641 C C . ASP A 1 204 ? 15.727 -6.754 -13.538 1.00 91.50 204 ASP A C 1
ATOM 1643 O O . ASP A 1 204 ? 15.806 -6.869 -14.762 1.00 91.50 204 ASP A O 1
ATOM 1647 N N . ASP A 1 205 ? 14.984 -7.587 -12.814 1.00 90.88 205 ASP A N 1
ATOM 1648 C CA . ASP A 1 205 ? 14.238 -8.729 -13.330 1.00 90.88 205 ASP A CA 1
ATOM 1649 C C . ASP A 1 205 ? 12.859 -8.770 -12.653 1.00 90.88 205 ASP A C 1
ATOM 1651 O O . ASP A 1 205 ? 12.755 -8.497 -11.459 1.00 90.88 205 ASP A O 1
ATOM 1655 N N . ILE A 1 206 ? 11.795 -9.081 -13.398 1.00 89.12 206 ILE A N 1
ATOM 1656 C CA . ILE A 1 206 ? 10.418 -9.098 -12.880 1.00 89.12 206 ILE A CA 1
ATOM 1657 C C . ILE A 1 206 ? 10.113 -10.344 -12.043 1.00 89.12 206 ILE A C 1
ATOM 1659 O O . ILE A 1 206 ? 9.183 -10.365 -11.234 1.00 89.12 206 ILE A O 1
ATOM 1663 N N . ARG A 1 207 ? 10.883 -11.415 -12.236 1.00 84.56 207 ARG A N 1
ATOM 1664 C CA . ARG A 1 207 ? 10.599 -12.739 -11.678 1.00 84.56 207 ARG A CA 1
ATOM 1665 C C . ARG A 1 207 ? 10.633 -12.789 -10.156 1.00 84.56 207 ARG A C 1
ATOM 1667 O O . ARG A 1 207 ? 9.767 -13.468 -9.610 1.00 84.56 207 ARG A O 1
ATOM 1674 N N . PRO A 1 208 ? 11.528 -12.073 -9.446 1.00 81.38 208 PRO A N 1
ATOM 1675 C CA . PRO A 1 208 ? 11.406 -11.926 -8.003 1.00 81.38 208 PRO A CA 1
ATOM 1676 C C . PRO A 1 208 ? 10.025 -11.390 -7.584 1.00 81.38 208 PRO A C 1
ATOM 1678 O O . PRO A 1 208 ? 9.462 -11.826 -6.589 1.00 81.38 208 PRO A O 1
ATOM 1681 N N . TYR A 1 209 ? 9.407 -10.501 -8.354 1.00 83.75 209 TYR A N 1
ATOM 1682 C CA . TYR A 1 209 ? 8.098 -9.981 -7.975 1.00 83.75 209 TYR A CA 1
ATOM 1683 C C . TYR A 1 209 ? 6.945 -10.946 -8.297 1.00 83.75 209 TYR A C 1
ATOM 1685 O O . TYR A 1 209 ? 6.014 -11.066 -7.498 1.00 83.75 209 TYR A O 1
ATOM 1693 N N . LEU A 1 210 ? 6.990 -11.635 -9.448 1.00 79.56 210 LEU A N 1
ATOM 1694 C CA . LEU A 1 210 ? 5.817 -12.331 -10.004 1.00 79.56 210 LEU A CA 1
ATOM 1695 C C . LEU A 1 210 ? 5.964 -13.843 -10.233 1.00 79.56 210 LEU A C 1
ATOM 1697 O O . LEU A 1 210 ? 4.954 -14.553 -10.233 1.00 79.56 210 LEU A O 1
ATOM 1701 N N . GLU A 1 211 ? 7.167 -14.373 -10.456 1.00 69.31 211 GLU A N 1
ATOM 1702 C CA . GLU A 1 211 ? 7.313 -15.771 -10.869 1.00 69.31 211 GLU A CA 1
ATOM 1703 C C . GLU A 1 211 ? 7.308 -16.767 -9.706 1.00 69.31 211 GLU A C 1
ATOM 1705 O O . GLU A 1 211 ? 7.720 -16.514 -8.575 1.00 69.31 211 GLU A O 1
ATOM 1710 N N . THR A 1 212 ? 6.878 -17.985 -10.041 1.00 48.09 212 THR A N 1
ATOM 1711 C CA . THR A 1 212 ? 7.049 -19.164 -9.197 1.00 48.09 212 THR A CA 1
ATOM 1712 C C . THR A 1 212 ? 8.200 -20.000 -9.732 1.00 48.09 212 THR A C 1
ATOM 1714 O O . THR A 1 212 ? 8.027 -20.776 -10.672 1.00 48.09 212 THR A O 1
ATOM 1717 N N . VAL A 1 213 ? 9.375 -19.918 -9.110 1.00 42.44 213 VAL A N 1
ATOM 1718 C CA . VAL A 1 213 ? 10.442 -20.871 -9.429 1.00 42.44 213 VAL A CA 1
ATOM 1719 C C . VAL A 1 213 ? 10.104 -22.204 -8.764 1.00 42.44 213 VAL A C 1
ATOM 1721 O O . VAL A 1 213 ? 10.521 -22.483 -7.655 1.00 42.44 213 VAL A O 1
ATOM 1724 N N . LYS A 1 214 ? 9.339 -23.086 -9.421 1.00 35.28 214 LYS A N 1
ATOM 1725 C CA . LYS A 1 214 ? 9.271 -24.488 -8.972 1.00 35.28 214 LYS A CA 1
ATOM 1726 C C . LYS A 1 214 ? 10.657 -25.110 -9.134 1.00 35.28 214 LYS A C 1
ATOM 1728 O O . LYS A 1 214 ? 10.987 -25.609 -10.211 1.00 35.28 214 LYS A O 1
ATOM 1733 N N . VAL A 1 215 ? 11.464 -25.123 -8.077 1.00 37.50 215 VAL A N 1
ATOM 1734 C CA . VAL A 1 215 ? 12.712 -25.887 -8.074 1.00 37.50 215 VAL A CA 1
ATOM 1735 C C . VAL A 1 215 ? 12.365 -27.376 -7.989 1.00 37.50 215 VAL A C 1
ATOM 1737 O O . VAL A 1 215 ? 12.252 -27.963 -6.915 1.00 37.50 215 VAL A O 1
ATOM 1740 N N . ASN A 1 216 ? 12.188 -28.018 -9.144 1.00 32.31 216 ASN A N 1
ATOM 1741 C CA . ASN A 1 216 ? 12.260 -29.472 -9.239 1.00 32.31 216 ASN A CA 1
ATOM 1742 C C . ASN A 1 216 ? 13.731 -29.868 -9.067 1.00 32.31 216 ASN A C 1
ATOM 1744 O O . ASN A 1 216 ? 14.477 -29.931 -10.043 1.00 32.31 216 ASN A O 1
ATOM 1748 N N . TYR A 1 217 ? 14.171 -30.129 -7.837 1.00 35.38 217 TYR A N 1
ATOM 1749 C CA . TYR A 1 217 ? 15.424 -30.855 -7.651 1.00 35.38 217 TYR A CA 1
ATOM 1750 C C . TYR A 1 217 ? 15.252 -32.270 -8.230 1.00 35.38 217 TYR A C 1
ATOM 1752 O O . TYR A 1 217 ? 14.370 -32.999 -7.766 1.00 35.38 217 TYR A O 1
ATOM 1760 N N . PRO A 1 218 ? 16.077 -32.723 -9.195 1.00 35.03 218 PRO A N 1
ATOM 1761 C CA . PRO A 1 218 ? 16.279 -34.154 -9.344 1.00 35.03 218 PRO A CA 1
ATOM 1762 C C . PRO A 1 218 ? 16.895 -34.671 -8.030 1.00 35.03 218 PRO A C 1
ATOM 1764 O O . PRO A 1 218 ? 17.760 -33.993 -7.464 1.00 35.03 218 PRO A O 1
ATOM 1767 N N . PRO A 1 219 ? 16.451 -35.825 -7.502 1.00 32.97 219 PRO A N 1
ATOM 1768 C CA . PRO A 1 219 ? 16.965 -36.352 -6.244 1.00 32.97 219 PRO A CA 1
ATOM 1769 C C . PRO A 1 219 ? 18.487 -36.493 -6.329 1.00 32.97 219 PRO A C 1
ATOM 1771 O O . PRO A 1 219 ? 19.021 -37.171 -7.207 1.00 32.97 219 PRO A O 1
ATOM 1774 N N . SER A 1 220 ? 19.187 -35.812 -5.425 1.00 36.53 220 SER A N 1
ATOM 1775 C CA . SER A 1 220 ? 20.638 -35.848 -5.323 1.00 36.53 220 SER A CA 1
ATOM 1776 C C . SER A 1 220 ? 21.091 -37.241 -4.882 1.00 36.53 220 SER A C 1
ATOM 1778 O O . SER A 1 220 ? 21.030 -37.604 -3.709 1.00 36.53 220 SER A O 1
ATOM 1780 N N . HIS A 1 221 ? 21.579 -38.040 -5.829 1.00 36.59 221 HIS A N 1
ATOM 1781 C CA . HIS A 1 221 ? 22.471 -39.149 -5.506 1.00 36.59 221 HIS A CA 1
ATOM 1782 C C . HIS A 1 221 ? 23.894 -38.613 -5.277 1.00 36.59 221 HIS A C 1
ATOM 1784 O O . HIS A 1 221 ? 24.340 -37.742 -6.026 1.00 36.59 221 HIS A O 1
ATOM 1790 N N . PRO A 1 222 ? 24.633 -39.113 -4.271 1.00 47.81 222 PRO A N 1
ATOM 1791 C CA . PRO A 1 222 ? 25.996 -38.671 -4.017 1.00 47.81 222 PRO A CA 1
ATOM 1792 C C . PRO A 1 222 ? 27.005 -39.446 -4.878 1.00 47.81 222 PRO A C 1
ATOM 1794 O O . PRO A 1 222 ? 26.878 -40.667 -5.004 1.00 47.81 222 PRO A O 1
ATOM 1797 N N . LYS A 1 223 ? 27.999 -38.714 -5.409 1.00 39.28 223 LYS A N 1
ATOM 1798 C CA . LYS A 1 223 ? 29.390 -39.049 -5.837 1.00 39.28 223 LYS A CA 1
ATOM 1799 C C . LYS A 1 223 ? 29.741 -38.048 -6.961 1.00 39.28 223 LYS A C 1
ATOM 1801 O O . LYS A 1 223 ? 28.935 -37.874 -7.859 1.00 39.28 223 LYS A O 1
ATOM 1806 N N . ASP A 1 224 ? 30.834 -37.294 -6.977 1.00 35.44 224 ASP A N 1
ATOM 1807 C CA . ASP A 1 224 ? 32.214 -37.606 -6.616 1.00 35.44 224 ASP A CA 1
ATOM 1808 C C . ASP A 1 224 ? 33.013 -36.295 -6.389 1.00 35.44 224 ASP A C 1
ATOM 1810 O O . ASP A 1 224 ? 32.552 -35.204 -6.731 1.00 35.44 224 ASP A O 1
ATOM 1814 N N . HIS A 1 225 ? 34.201 -36.398 -5.797 1.00 45.81 225 HIS A N 1
ATOM 1815 C CA . HIS A 1 225 ? 35.042 -35.279 -5.352 1.00 45.81 225 HIS A CA 1
ATOM 1816 C C . HIS A 1 225 ? 35.718 -34.489 -6.494 1.00 45.81 225 HIS A C 1
ATOM 1818 O O . HIS A 1 225 ? 36.512 -35.037 -7.255 1.00 45.81 225 HIS A O 1
ATOM 1824 N N . SER A 1 226 ? 35.513 -33.165 -6.537 1.00 35.84 226 SER A N 1
ATOM 1825 C CA . SER A 1 226 ? 36.459 -32.162 -7.075 1.00 35.84 226 SER A CA 1
ATOM 1826 C C . SER A 1 226 ? 36.095 -30.756 -6.565 1.00 35.84 226 SER A C 1
ATOM 1828 O O . SER A 1 226 ? 34.909 -30.427 -6.535 1.00 35.84 226 SER A O 1
ATOM 1830 N N . PRO A 1 227 ? 37.060 -29.908 -6.153 1.00 39.66 227 PRO A N 1
ATOM 1831 C CA . PRO A 1 227 ? 36.759 -28.574 -5.651 1.00 39.66 227 PRO A CA 1
ATOM 1832 C C . PRO A 1 227 ? 36.596 -27.601 -6.826 1.00 39.66 227 PRO A C 1
ATOM 1834 O O . PRO A 1 227 ? 37.571 -27.065 -7.346 1.00 39.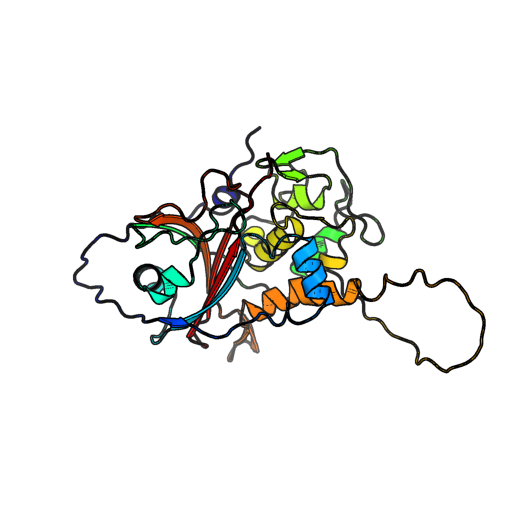66 227 PRO A O 1
ATOM 1837 N N . LEU A 1 228 ? 35.354 -27.374 -7.247 1.00 36.44 228 LEU A N 1
ATOM 1838 C CA . LEU A 1 228 ? 34.976 -26.181 -8.001 1.00 36.44 228 LEU A CA 1
ATOM 1839 C C . LEU A 1 228 ? 34.446 -25.140 -7.013 1.00 36.44 228 LEU A C 1
ATOM 1841 O O . LEU A 1 228 ? 33.618 -25.442 -6.154 1.00 36.44 228 LEU A O 1
ATOM 1845 N N . SER A 1 229 ? 34.976 -23.926 -7.125 1.00 34.19 229 SER A N 1
ATOM 1846 C CA . SER A 1 229 ? 34.616 -22.746 -6.341 1.00 34.19 229 SER A CA 1
ATOM 1847 C C . SER A 1 229 ? 33.094 -22.540 -6.315 1.00 34.19 229 SER A C 1
ATOM 1849 O O . SER A 1 229 ? 32.488 -22.481 -7.387 1.00 34.19 229 SER A O 1
ATOM 1851 N N . PRO A 1 230 ? 32.443 -22.389 -5.148 1.00 36.00 230 PRO A N 1
ATOM 1852 C CA . PRO A 1 230 ? 31.003 -22.203 -5.115 1.00 36.00 230 PRO A CA 1
ATOM 1853 C C . PRO A 1 230 ? 30.656 -20.720 -5.283 1.00 36.00 230 PRO A C 1
ATOM 1855 O O . PRO A 1 230 ? 30.512 -19.989 -4.307 1.00 36.00 230 PRO A O 1
ATOM 1858 N N . SER A 1 231 ? 30.464 -20.274 -6.527 1.00 38.09 231 SER A N 1
ATOM 1859 C CA . SER A 1 231 ? 29.537 -19.170 -6.806 1.00 38.09 231 SER A CA 1
ATOM 1860 C C . SER A 1 231 ? 28.116 -19.745 -6.834 1.00 38.09 231 SER A C 1
ATOM 1862 O O . SER A 1 231 ? 27.539 -20.012 -7.887 1.00 38.09 231 SER A O 1
ATOM 1864 N N . THR A 1 232 ? 27.564 -20.021 -5.660 1.00 36.91 232 THR A N 1
ATOM 1865 C CA . THR A 1 232 ? 26.178 -20.475 -5.500 1.00 36.91 232 THR A CA 1
ATOM 1866 C C . THR A 1 232 ? 25.411 -19.372 -4.807 1.00 36.91 232 THR A C 1
ATOM 1868 O O . THR A 1 232 ? 25.686 -19.140 -3.637 1.00 36.91 232 THR A O 1
ATOM 1871 N N . THR A 1 233 ? 24.482 -18.711 -5.508 1.00 44.09 233 THR A N 1
ATOM 1872 C CA . THR A 1 233 ? 23.074 -18.511 -5.088 1.00 44.09 233 THR A CA 1
ATOM 1873 C C . THR A 1 233 ? 22.283 -17.779 -6.191 1.00 44.09 233 THR A C 1
ATOM 1875 O O . THR A 1 233 ? 22.238 -16.557 -6.196 1.00 44.09 233 THR A O 1
ATOM 1878 N N . PRO A 1 234 ? 21.648 -18.509 -7.131 1.00 40.19 234 PRO A N 1
ATOM 1879 C CA . PRO A 1 234 ? 20.482 -17.964 -7.852 1.00 40.19 234 PRO A CA 1
ATOM 1880 C C . PRO A 1 234 ? 19.166 -18.664 -7.468 1.00 40.19 234 PRO A C 1
ATOM 1882 O O . PRO A 1 234 ? 18.099 -18.070 -7.531 1.00 40.19 234 PRO A O 1
ATOM 1885 N N . ALA A 1 235 ? 19.225 -19.924 -7.020 1.00 41.72 235 ALA A N 1
ATOM 1886 C CA . ALA A 1 235 ? 18.031 -20.757 -6.831 1.00 41.72 235 ALA A CA 1
ATOM 1887 C C . ALA A 1 235 ? 17.242 -20.481 -5.535 1.00 41.72 235 ALA A C 1
ATOM 1889 O O . ALA A 1 235 ? 16.061 -20.790 -5.482 1.00 41.72 235 ALA A O 1
ATOM 1890 N N . ARG A 1 236 ? 17.861 -19.898 -4.495 1.00 47.41 236 ARG A N 1
ATOM 1891 C CA . ARG A 1 236 ? 17.161 -19.576 -3.231 1.00 47.41 236 ARG A CA 1
ATOM 1892 C C . ARG A 1 236 ? 16.375 -18.265 -3.287 1.00 47.41 236 ARG A C 1
ATOM 1894 O O . ARG A 1 236 ? 15.392 -18.122 -2.573 1.00 47.41 236 ARG A O 1
ATOM 1901 N N . LEU A 1 237 ? 16.794 -17.331 -4.142 1.00 48.75 237 LEU A N 1
ATOM 1902 C CA . LEU A 1 237 ? 16.207 -15.992 -4.211 1.00 48.75 237 LEU A CA 1
ATOM 1903 C C . LEU A 1 237 ? 14.843 -15.998 -4.925 1.00 48.75 237 LEU A C 1
ATOM 1905 O O . LEU A 1 237 ? 13.934 -15.286 -4.515 1.00 48.75 237 LEU A O 1
ATOM 1909 N N . GLY A 1 238 ? 14.674 -16.862 -5.936 1.00 49.00 238 GLY A N 1
ATOM 1910 C CA . GLY A 1 238 ? 13.419 -16.985 -6.689 1.00 49.00 238 GLY A CA 1
ATOM 1911 C C . GLY A 1 238 ? 12.250 -17.584 -5.895 1.00 49.00 238 GLY A C 1
ATOM 1912 O O . GLY A 1 238 ? 11.111 -17.175 -6.088 1.00 49.00 238 GLY A O 1
ATOM 1913 N N . ASP A 1 239 ? 12.513 -18.507 -4.961 1.00 50.88 239 ASP A N 1
ATOM 1914 C CA . ASP A 1 239 ? 11.478 -19.044 -4.061 1.00 50.88 239 ASP A CA 1
ATOM 1915 C C . ASP A 1 239 ? 11.088 -18.041 -2.964 1.00 50.88 239 ASP A C 1
ATOM 1917 O O . ASP A 1 239 ? 9.917 -17.946 -2.593 1.00 50.88 239 ASP A O 1
ATOM 1921 N N . ALA A 1 240 ? 12.057 -17.268 -2.465 1.00 54.25 240 ALA A N 1
ATOM 1922 C CA . ALA A 1 240 ? 11.872 -16.288 -1.396 1.00 54.25 240 ALA A CA 1
ATOM 1923 C C . ALA A 1 240 ? 10.936 -15.140 -1.790 1.00 54.25 240 ALA A C 1
ATOM 1925 O O . ALA A 1 240 ? 10.137 -14.661 -0.989 1.00 54.25 240 ALA A O 1
ATOM 1926 N N . ALA A 1 241 ? 11.002 -14.724 -3.047 1.00 55.56 241 ALA A N 1
ATOM 1927 C CA . ALA A 1 241 ? 10.316 -13.535 -3.511 1.00 55.56 241 ALA A CA 1
ATOM 1928 C C . ALA A 1 241 ? 8.791 -13.759 -3.691 1.00 55.56 241 ALA A C 1
ATOM 1930 O O . ALA A 1 241 ? 7.986 -12.903 -3.310 1.00 55.56 241 ALA A O 1
ATOM 1931 N N . ARG A 1 242 ? 8.370 -14.992 -4.044 1.00 61.12 242 ARG A N 1
ATOM 1932 C CA . ARG A 1 242 ? 6.973 -15.465 -3.908 1.00 61.12 242 ARG A CA 1
ATOM 1933 C C . ARG A 1 242 ? 6.449 -15.274 -2.485 1.00 61.12 242 ARG A C 1
ATOM 1935 O O . ARG A 1 242 ? 5.293 -14.885 -2.305 1.00 61.12 242 ARG A O 1
ATOM 1942 N N . PHE A 1 243 ? 7.251 -15.620 -1.473 1.00 64.44 243 PHE A N 1
ATOM 1943 C CA . PHE A 1 243 ? 6.809 -15.512 -0.083 1.00 64.44 243 PHE A CA 1
ATOM 1944 C C . PHE A 1 243 ? 6.530 -14.070 0.305 1.00 64.44 243 PHE A C 1
ATOM 1946 O O . PHE A 1 243 ? 5.589 -13.856 1.063 1.00 64.44 243 PHE A O 1
ATOM 1953 N N . VAL A 1 244 ? 7.259 -13.100 -0.250 1.00 73.06 244 VAL A N 1
ATOM 1954 C CA . VAL A 1 244 ? 7.028 -11.698 0.086 1.00 73.06 244 VAL A CA 1
ATOM 1955 C C . VAL A 1 244 ? 5.725 -11.210 -0.534 1.00 73.06 244 VAL A C 1
ATOM 1957 O O . VAL A 1 244 ? 4.785 -10.962 0.207 1.00 73.06 244 VAL A O 1
ATOM 1960 N N . PHE A 1 245 ? 5.594 -11.138 -1.862 1.00 81.62 245 PHE A N 1
ATOM 1961 C CA . PHE A 1 245 ? 4.405 -10.522 -2.469 1.00 81.62 245 PHE A CA 1
ATOM 1962 C C . PHE A 1 245 ? 3.125 -11.350 -2.264 1.00 81.62 245 PHE A C 1
ATOM 1964 O O . PHE A 1 245 ? 2.133 -10.873 -1.706 1.00 81.62 245 PHE A O 1
ATOM 1971 N N . GLN A 1 246 ? 3.148 -12.629 -2.656 1.00 79.94 246 GLN A N 1
ATOM 1972 C CA . GLN A 1 246 ? 1.976 -13.498 -2.537 1.00 79.94 246 GLN A CA 1
ATOM 1973 C C . GLN A 1 246 ? 1.639 -13.797 -1.073 1.00 79.94 246 GLN A C 1
ATOM 1975 O O . GLN A 1 246 ? 0.465 -13.929 -0.716 1.00 79.94 246 GLN A O 1
ATOM 1980 N N . GLY A 1 247 ? 2.663 -13.973 -0.235 1.00 84.88 247 GLY A N 1
ATOM 1981 C CA . GLY A 1 247 ? 2.462 -14.181 1.193 1.00 84.88 247 GLY A CA 1
ATOM 1982 C C . GLY A 1 247 ? 1.874 -12.941 1.846 1.00 84.88 247 GLY A C 1
ATOM 1983 O O . GLY A 1 247 ? 0.919 -13.080 2.601 1.00 84.88 247 GLY A O 1
ATOM 1984 N N . LEU A 1 248 ? 2.366 -11.746 1.502 1.00 88.94 248 LEU A N 1
ATOM 1985 C CA . LEU A 1 248 ? 1.881 -10.496 2.078 1.00 88.94 248 LEU A CA 1
ATOM 1986 C C . LEU A 1 248 ? 0.417 -10.261 1.718 1.00 88.94 248 LEU A C 1
ATOM 1988 O O . LEU A 1 248 ? -0.382 -10.016 2.617 1.00 88.94 248 LEU A O 1
ATOM 1992 N N . TYR A 1 249 ? 0.027 -10.450 0.451 1.00 90.12 249 TYR A N 1
ATOM 1993 C CA . TYR A 1 249 ? -1.387 -10.371 0.070 1.00 90.12 249 TYR A CA 1
ATOM 1994 C C . TYR A 1 249 ? -2.243 -11.339 0.909 1.00 90.12 249 TYR A C 1
ATOM 1996 O O . TYR A 1 249 ? -3.235 -10.931 1.503 1.00 90.12 249 TYR A O 1
ATOM 2004 N N . LYS A 1 250 ? -1.813 -12.599 1.070 1.00 89.56 250 LYS A N 1
ATOM 2005 C CA . LYS A 1 250 ? -2.523 -13.609 1.886 1.00 89.56 250 LYS A CA 1
ATOM 2006 C C . LYS A 1 250 ? -2.531 -13.331 3.391 1.00 89.56 250 LYS A C 1
ATOM 2008 O O . LYS A 1 250 ? -3.406 -13.838 4.092 1.00 89.56 250 LYS A O 1
ATOM 2013 N N . ASP A 1 251 ? -1.538 -12.615 3.901 1.00 91.62 251 ASP A N 1
ATOM 2014 C CA . ASP A 1 251 ? -1.467 -12.229 5.308 1.00 91.62 251 ASP A CA 1
ATOM 2015 C C . ASP A 1 251 ? -2.363 -11.026 5.615 1.00 91.62 251 ASP A C 1
ATOM 2017 O O . ASP A 1 251 ? -2.858 -10.911 6.745 1.00 91.62 251 ASP A O 1
ATOM 2021 N N . LEU A 1 252 ? -2.566 -10.147 4.626 1.00 94.38 252 LEU A N 1
ATOM 2022 C CA . LEU A 1 252 ? -3.360 -8.929 4.746 1.00 94.38 252 LEU A CA 1
ATOM 2023 C C . LEU A 1 252 ? -4.842 -9.170 4.446 1.00 94.38 252 LEU A C 1
ATOM 2025 O O . LEU A 1 252 ? -5.673 -8.792 5.268 1.00 94.38 252 LEU A O 1
ATOM 2029 N N . VAL A 1 253 ? -5.183 -9.832 3.336 1.00 94.31 253 VAL A N 1
ATOM 2030 C CA . VAL A 1 253 ? -6.583 -10.086 2.960 1.00 94.31 253 VAL A CA 1
ATOM 2031 C C . VAL A 1 253 ? -7.046 -11.492 3.330 1.00 94.31 253 VAL A C 1
ATOM 2033 O O . VAL A 1 253 ? -6.273 -12.452 3.368 1.00 94.31 253 VAL A O 1
ATOM 2036 N N . SER A 1 254 ? -8.347 -11.642 3.568 1.00 93.94 254 SER A N 1
ATOM 2037 C CA . SER A 1 254 ? -8.988 -12.948 3.721 1.00 93.94 254 SER A CA 1
ATOM 2038 C C . SER A 1 254 ? -9.902 -13.241 2.546 1.00 93.94 254 SER A C 1
ATOM 2040 O O . SER A 1 254 ? -10.560 -12.353 2.017 1.00 93.94 254 SER A O 1
ATOM 2042 N N . VAL A 1 255 ? -9.972 -14.519 2.182 1.00 92.94 255 VAL A N 1
ATOM 2043 C CA . VAL A 1 255 ? -10.919 -15.030 1.194 1.00 92.94 255 VAL A CA 1
ATOM 2044 C C . VAL A 1 255 ? -11.836 -16.051 1.843 1.00 92.94 255 VAL A C 1
ATOM 2046 O O . VAL A 1 255 ? -11.411 -16.838 2.695 1.00 92.94 255 VAL A O 1
ATOM 2049 N N . GLN A 1 256 ? -13.086 -16.074 1.412 1.00 91.88 256 GLN A N 1
ATOM 2050 C CA . GLN A 1 256 ? -14.057 -17.089 1.784 1.00 91.88 256 GLN A CA 1
ATOM 2051 C C . GLN A 1 256 ? -14.721 -17.655 0.539 1.00 91.88 256 GLN A C 1
ATOM 2053 O O . GLN A 1 256 ? -14.799 -17.020 -0.507 1.00 91.88 256 GLN A O 1
ATOM 2058 N N . LYS A 1 257 ? -15.193 -18.896 0.644 1.00 92.81 257 LYS A N 1
ATOM 2059 C CA . LYS A 1 257 ? -15.976 -19.506 -0.423 1.00 92.81 257 LYS A CA 1
ATOM 2060 C C . LYS A 1 257 ? -17.426 -19.083 -0.260 1.00 92.81 257 LYS A C 1
ATOM 2062 O O . LYS A 1 257 ? -18.057 -19.469 0.725 1.00 92.81 257 LYS A O 1
ATOM 2067 N N . ASN A 1 258 ? -17.959 -18.360 -1.235 1.00 89.69 258 ASN A N 1
ATOM 2068 C CA . ASN A 1 258 ? -19.354 -17.960 -1.238 1.00 89.69 258 ASN A CA 1
ATOM 2069 C C . ASN A 1 258 ? -20.256 -19.215 -1.189 1.00 89.69 258 ASN A C 1
ATOM 2071 O O . ASN A 1 258 ? -20.121 -20.115 -2.034 1.00 89.69 258 ASN A O 1
ATOM 2075 N N . PRO A 1 259 ? -21.171 -19.328 -0.206 1.00 90.06 259 PRO A N 1
ATOM 2076 C CA . PRO A 1 259 ? -22.009 -20.514 -0.048 1.00 90.06 259 PRO A CA 1
ATOM 2077 C C . PRO A 1 259 ? -22.897 -20.808 -1.261 1.00 90.06 259 PRO A C 1
ATOM 2079 O O . PRO A 1 259 ? -23.147 -21.985 -1.548 1.00 90.06 259 PRO A O 1
ATOM 2082 N N . SER A 1 260 ? -23.327 -19.765 -1.973 1.00 92.31 260 SER A N 1
ATOM 2083 C CA . SER A 1 260 ? -24.246 -19.830 -3.110 1.00 92.31 260 SER A CA 1
ATOM 2084 C C . SER A 1 260 ? -23.506 -20.056 -4.428 1.00 92.31 260 SER A C 1
ATOM 2086 O O . SER A 1 260 ? -23.780 -21.035 -5.118 1.00 92.31 260 SER A O 1
ATOM 2088 N N . THR A 1 261 ? -22.538 -19.197 -4.764 1.00 92.81 261 THR A N 1
ATOM 2089 C CA . THR A 1 261 ? -21.841 -19.235 -6.067 1.00 92.81 261 THR A CA 1
ATOM 2090 C C . THR A 1 261 ? -20.706 -20.256 -6.104 1.00 92.81 261 THR A C 1
ATOM 2092 O O . THR A 1 261 ? -20.272 -20.661 -7.178 1.00 92.81 261 THR A O 1
ATOM 2095 N N . LYS A 1 262 ? -20.218 -20.697 -4.933 1.00 91.56 262 LYS A N 1
ATOM 2096 C CA . LYS A 1 262 ? -19.003 -21.514 -4.762 1.00 91.56 262 LYS A CA 1
ATOM 2097 C C . LYS A 1 262 ? -17.713 -20.832 -5.236 1.00 91.56 262 LYS A C 1
ATOM 2099 O O . LYS A 1 262 ? -16.667 -21.482 -5.165 1.00 91.56 262 LYS A O 1
ATOM 2104 N N . ALA A 1 263 ? -17.761 -19.572 -5.665 1.00 90.06 263 ALA A N 1
ATOM 2105 C CA . ALA A 1 263 ? -16.579 -18.783 -5.981 1.00 90.06 263 ALA A CA 1
ATOM 2106 C C . ALA A 1 263 ? -15.829 -18.395 -4.698 1.00 90.06 263 ALA A C 1
ATOM 2108 O O . ALA A 1 263 ? -16.409 -18.378 -3.610 1.00 90.06 263 ALA A O 1
ATOM 2109 N N . LEU A 1 264 ? -14.526 -18.140 -4.818 1.00 91.19 264 LEU A N 1
ATOM 2110 C CA . LEU A 1 264 ? -13.760 -17.494 -3.756 1.00 91.19 264 LEU A CA 1
ATOM 2111 C C . LEU A 1 264 ? -13.962 -15.986 -3.873 1.00 91.19 264 LEU A C 1
ATOM 2113 O O . LEU A 1 264 ? -13.792 -15.436 -4.956 1.00 91.19 264 LEU A O 1
ATOM 2117 N N . GLU A 1 265 ? -14.295 -15.349 -2.762 1.00 92.50 265 GLU A N 1
ATOM 2118 C CA . GLU A 1 265 ? -14.517 -13.910 -2.656 1.00 92.50 265 GLU A CA 1
ATOM 2119 C C . GLU A 1 265 ? -13.666 -13.375 -1.506 1.00 92.50 265 GLU A C 1
ATOM 2121 O O . GLU A 1 265 ? -13.523 -14.027 -0.466 1.00 92.50 265 GLU A O 1
ATOM 2126 N N . VAL A 1 266 ? -13.061 -12.209 -1.706 1.00 94.38 266 VAL A N 1
ATOM 2127 C CA . VAL A 1 266 ? -12.340 -11.496 -0.651 1.00 94.38 266 VAL A CA 1
ATOM 2128 C C . VAL A 1 266 ? -13.364 -10.902 0.319 1.00 94.38 266 VAL A C 1
ATOM 2130 O O . VAL A 1 266 ? -14.393 -10.385 -0.102 1.00 94.38 266 VAL A O 1
ATOM 2133 N N . THR A 1 267 ? -13.099 -11.001 1.623 1.00 94.81 267 THR A N 1
ATOM 2134 C CA . THR A 1 267 ? -14.001 -10.506 2.684 1.00 94.81 267 THR A CA 1
ATOM 2135 C C . THR A 1 267 ? -13.463 -9.295 3.433 1.00 94.81 267 THR A C 1
ATOM 2137 O O . THR A 1 267 ? -14.130 -8.776 4.324 1.00 94.81 267 THR A O 1
ATOM 2140 N N . SER A 1 268 ? -12.238 -8.880 3.121 1.00 96.88 268 SER A N 1
ATOM 2141 C CA . SER A 1 268 ? -11.579 -7.766 3.790 1.00 96.88 268 SER A CA 1
ATOM 2142 C C . SER A 1 268 ? -11.892 -6.451 3.080 1.00 96.88 268 SER A C 1
ATOM 2144 O O . SER A 1 268 ? -11.818 -6.381 1.857 1.00 96.88 268 SER A O 1
ATOM 2146 N N . PHE A 1 269 ? -12.182 -5.411 3.856 1.00 97.50 269 PHE A N 1
ATOM 2147 C CA . PHE A 1 269 ? -12.321 -4.039 3.375 1.00 97.50 269 PHE A CA 1
ATOM 2148 C C . PHE A 1 269 ? -10.970 -3.335 3.480 1.00 97.50 269 PHE A C 1
ATOM 2150 O O . PHE A 1 269 ? -10.276 -3.482 4.491 1.00 97.50 269 PHE A O 1
ATOM 2157 N N . VAL A 1 270 ? -10.581 -2.596 2.442 1.00 97.69 270 VAL A N 1
ATOM 2158 C CA . VAL A 1 270 ? -9.266 -1.954 2.371 1.00 97.69 270 VAL A CA 1
ATOM 2159 C C . VAL A 1 270 ? -9.415 -0.460 2.155 1.00 97.69 270 VAL A C 1
ATOM 2161 O O . VAL A 1 270 ? -10.104 -0.012 1.244 1.00 97.69 270 VAL A O 1
ATOM 2164 N N . TYR A 1 271 ? -8.700 0.301 2.975 1.00 96.25 271 TYR A N 1
ATOM 2165 C CA . TYR A 1 271 ? -8.699 1.752 2.938 1.00 96.25 271 TYR A CA 1
ATOM 2166 C C . TYR A 1 271 ? -7.266 2.274 2.902 1.00 96.25 271 TYR A C 1
ATOM 2168 O O . TYR A 1 271 ? -6.423 1.807 3.671 1.00 96.25 271 TYR A O 1
ATOM 2176 N N . GLN A 1 272 ? -6.988 3.256 2.050 1.00 95.19 272 GLN A N 1
ATOM 2177 C CA . GLN A 1 272 ? -5.738 4.015 2.078 1.00 95.19 272 GLN A CA 1
ATOM 2178 C C . GLN A 1 272 ? -5.973 5.328 2.825 1.00 95.19 272 GLN A C 1
ATOM 2180 O O . GLN A 1 272 ? -6.820 6.118 2.422 1.00 95.19 272 GLN A O 1
ATOM 2185 N N . LEU A 1 273 ? -5.240 5.571 3.913 1.00 91.81 273 LEU A N 1
ATOM 2186 C CA . LEU A 1 273 ? -5.207 6.888 4.548 1.00 91.81 273 LEU A CA 1
ATOM 2187 C C . LEU A 1 273 ? -4.251 7.789 3.767 1.00 91.81 273 LEU A C 1
ATOM 2189 O O . LEU A 1 273 ? -3.041 7.561 3.777 1.00 91.81 273 LEU A O 1
ATOM 2193 N N . GLU A 1 274 ? -4.807 8.809 3.121 1.00 87.69 274 GLU A N 1
ATOM 2194 C CA . GLU A 1 274 ? -4.045 9.785 2.332 1.00 87.69 274 GLU A CA 1
ATOM 2195 C C . GLU A 1 274 ? -3.506 10.905 3.221 1.00 87.69 274 GLU A C 1
ATOM 2197 O O . GLU A 1 274 ? -2.351 11.313 3.126 1.00 87.69 274 GLU A O 1
ATOM 2202 N N . GLU A 1 275 ? -4.351 11.379 4.135 1.00 86.88 275 GLU A N 1
ATOM 2203 C CA . GLU A 1 275 ? -4.025 12.426 5.091 1.00 86.88 275 GLU A CA 1
ATOM 2204 C C . GLU A 1 275 ? -4.621 12.062 6.446 1.00 86.88 275 GLU A C 1
ATOM 2206 O O . GLU A 1 275 ? -5.755 11.589 6.532 1.00 86.88 275 GLU A O 1
ATOM 2211 N N . ALA A 1 276 ? -3.889 12.325 7.521 1.00 87.38 276 ALA A N 1
ATOM 2212 C CA . ALA A 1 276 ? -4.461 12.363 8.857 1.00 87.38 276 ALA A CA 1
ATOM 2213 C C . ALA A 1 276 ? -3.717 13.420 9.669 1.00 87.38 276 ALA A C 1
ATOM 2215 O O . ALA A 1 276 ? -2.492 13.382 9.753 1.00 87.38 276 ALA A O 1
ATOM 2216 N N . GLU A 1 277 ? -4.462 14.360 10.240 1.00 88.56 277 GLU A N 1
ATOM 2217 C CA . GLU A 1 277 ? -3.932 15.470 11.030 1.00 88.56 277 GLU A CA 1
ATOM 2218 C C . GLU A 1 277 ? -4.356 15.295 12.476 1.00 88.56 277 GLU A C 1
ATOM 2220 O O . GLU A 1 277 ? -5.553 15.210 12.772 1.00 88.56 277 GLU A O 1
ATOM 2225 N N . GLY A 1 278 ? -3.395 15.260 13.387 1.00 86.75 278 GLY A N 1
ATOM 2226 C CA . GLY A 1 278 ? -3.647 15.196 14.818 1.00 86.75 278 GLY A CA 1
ATOM 2227 C C . GLY A 1 278 ? -2.970 16.325 15.575 1.00 86.75 278 GLY A C 1
ATOM 2228 O O . GLY A 1 278 ? -2.242 17.142 15.017 1.00 86.75 278 GLY A O 1
ATOM 2229 N N . GLU A 1 279 ? -3.224 16.379 16.878 1.00 86.19 279 GLU A N 1
ATOM 2230 C CA . GLU A 1 279 ? -2.714 17.451 17.742 1.00 86.19 279 GLU A CA 1
ATOM 2231 C C . GLU A 1 279 ? -1.182 17.572 17.749 1.00 86.19 279 GLU A C 1
ATOM 2233 O O . GLU A 1 279 ? -0.654 18.642 18.056 1.00 86.19 279 GLU A O 1
ATOM 2238 N N . PHE A 1 280 ? -0.460 16.491 17.436 1.00 84.00 280 PHE A N 1
ATOM 2239 C CA . PHE A 1 280 ? 1.005 16.451 17.475 1.00 84.00 280 PHE A CA 1
ATOM 2240 C C . PHE A 1 280 ? 1.658 16.427 16.087 1.00 84.00 280 PHE A C 1
ATOM 2242 O O . PHE A 1 280 ? 2.887 16.450 16.006 1.00 84.00 280 PHE A O 1
ATOM 2249 N N . GLY A 1 281 ? 0.867 16.398 15.010 1.00 83.38 281 GLY A N 1
ATOM 2250 C CA . GLY A 1 281 ? 1.357 16.434 13.633 1.00 83.38 281 GLY A CA 1
ATOM 2251 C C . GLY A 1 281 ? 0.533 15.593 12.660 1.00 83.38 281 GLY A C 1
ATOM 2252 O O . GLY A 1 281 ? -0.542 15.088 12.992 1.00 83.38 281 GLY A O 1
ATOM 2253 N N . SER A 1 282 ? 1.084 15.429 11.462 1.00 87.12 282 SER A N 1
ATOM 2254 C CA . SER A 1 282 ? 0.484 14.727 10.330 1.00 87.12 282 SER A CA 1
ATOM 2255 C C . SER A 1 282 ? 0.951 13.268 10.219 1.00 87.12 282 SER A C 1
ATOM 2257 O O . SER A 1 282 ? 2.012 12.886 10.719 1.00 87.12 282 SER A O 1
ATOM 2259 N N . LEU A 1 283 ? 0.168 12.439 9.522 1.00 86.81 283 LEU A N 1
ATOM 2260 C CA . LEU A 1 283 ? 0.453 11.020 9.255 1.00 86.81 283 LEU A CA 1
ATOM 2261 C C . LEU A 1 283 ? 1.819 10.789 8.585 1.00 86.81 283 LEU A C 1
ATOM 2263 O O . LEU A 1 283 ? 2.543 9.843 8.917 1.00 86.81 283 LEU A O 1
ATOM 2267 N N . PHE A 1 284 ? 2.168 11.670 7.650 1.00 87.44 284 PHE A N 1
ATOM 2268 C CA . PHE A 1 284 ? 3.453 11.691 6.963 1.00 87.44 284 PHE A CA 1
ATOM 2269 C C . PHE A 1 284 ? 4.130 13.040 7.227 1.00 87.44 284 PHE A C 1
ATOM 2271 O O . PHE A 1 284 ? 3.471 14.074 7.089 1.00 87.44 284 PHE A O 1
ATOM 2278 N N . PRO A 1 285 ? 5.417 13.066 7.617 1.00 78.06 285 PRO A N 1
ATOM 2279 C CA . PRO A 1 285 ? 6.138 14.318 7.806 1.00 78.06 285 PRO A CA 1
ATOM 2280 C C . PRO A 1 285 ? 6.357 15.034 6.468 1.00 78.06 285 PRO A C 1
ATOM 2282 O O . PRO A 1 285 ? 6.429 14.392 5.425 1.00 78.06 285 PRO A O 1
ATOM 2285 N N . ASP A 1 286 ? 6.561 16.353 6.505 1.00 73.44 286 ASP A N 1
ATOM 2286 C CA . ASP A 1 286 ? 6.744 17.186 5.302 1.00 73.44 286 ASP A CA 1
ATOM 2287 C C . ASP A 1 286 ? 7.914 16.757 4.403 1.00 73.44 286 ASP A C 1
ATOM 2289 O O . ASP A 1 286 ? 7.928 17.056 3.213 1.00 73.44 286 ASP A O 1
ATOM 2293 N N . CYS A 1 287 ? 8.916 16.079 4.968 1.00 66.00 287 CYS A N 1
ATOM 2294 C CA . CYS A 1 287 ? 10.068 15.570 4.225 1.00 66.00 287 CYS A CA 1
ATOM 2295 C C . CYS A 1 287 ? 9.837 14.191 3.590 1.00 66.00 287 CYS A C 1
ATOM 229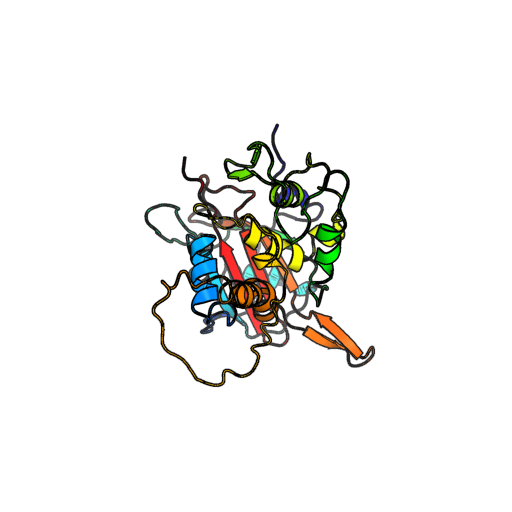7 O O . CYS A 1 287 ? 10.744 13.663 2.953 1.00 66.00 287 CYS A O 1
ATOM 2299 N N . ALA A 1 288 ? 8.678 13.572 3.809 1.00 73.06 288 ALA A N 1
ATOM 2300 C CA . ALA A 1 288 ? 8.335 12.320 3.158 1.00 73.06 288 ALA A CA 1
ATOM 2301 C C . ALA A 1 288 ? 7.806 12.591 1.744 1.00 73.06 288 ALA A C 1
ATOM 2303 O O . ALA A 1 288 ? 7.039 13.530 1.519 1.00 73.06 288 ALA A O 1
ATOM 2304 N N . SER A 1 289 ? 8.169 11.730 0.793 1.00 81.81 289 SER A N 1
ATOM 2305 C CA . SER A 1 289 ? 7.503 11.710 -0.507 1.00 81.81 289 SER A CA 1
ATOM 2306 C C . SER A 1 289 ? 6.049 11.313 -0.293 1.00 81.81 289 SER A C 1
ATOM 2308 O O . SER A 1 289 ? 5.765 10.220 0.205 1.00 81.81 289 SER A O 1
ATOM 2310 N N . ARG A 1 290 ? 5.124 12.192 -0.681 1.00 78.12 290 ARG A N 1
ATOM 2311 C CA . ARG A 1 290 ? 3.689 11.910 -0.586 1.00 78.12 290 ARG A CA 1
ATOM 2312 C C . ARG A 1 290 ? 3.285 10.784 -1.526 1.00 78.12 290 ARG A C 1
ATOM 2314 O O . ARG A 1 290 ? 2.443 9.980 -1.154 1.00 78.12 290 ARG A O 1
ATOM 2321 N N . GLN A 1 291 ? 3.906 10.697 -2.703 1.00 80.69 291 GLN A N 1
ATOM 2322 C CA . GLN A 1 291 ? 3.619 9.633 -3.664 1.00 80.69 291 GLN A CA 1
ATOM 2323 C C . GLN A 1 291 ? 4.055 8.257 -3.174 1.00 80.69 291 GLN A C 1
ATOM 2325 O O . GLN A 1 291 ? 3.329 7.287 -3.355 1.00 80.69 291 GLN A O 1
ATOM 2330 N N . HIS A 1 292 ? 5.213 8.155 -2.526 1.00 87.94 292 HIS A N 1
ATOM 2331 C CA . HIS A 1 292 ? 5.778 6.852 -2.162 1.00 87.94 292 HIS A CA 1
ATOM 2332 C C . HIS A 1 292 ? 5.488 6.442 -0.712 1.00 87.94 292 HIS A C 1
ATOM 2334 O O . HIS A 1 292 ? 5.746 5.301 -0.330 1.00 87.94 292 HIS A O 1
ATOM 2340 N N . SER A 1 293 ? 4.924 7.344 0.095 1.00 91.62 293 SER A N 1
ATOM 2341 C CA . SER A 1 293 ? 4.416 7.029 1.435 1.00 91.62 293 SER A CA 1
ATOM 2342 C C . SER A 1 293 ? 2.999 6.469 1.373 1.00 91.62 293 SER A C 1
ATOM 2344 O O . SER A 1 293 ? 2.218 6.812 0.491 1.00 91.62 293 SER A O 1
ATOM 2346 N N . PHE A 1 294 ? 2.647 5.602 2.319 1.00 94.25 294 PHE A N 1
ATOM 2347 C CA . PHE A 1 294 ? 1.308 5.026 2.378 1.00 94.25 294 PHE A CA 1
ATOM 2348 C C . PHE A 1 294 ? 0.940 4.547 3.782 1.00 94.25 294 PHE A C 1
ATOM 2350 O O . PHE A 1 294 ? 1.791 4.249 4.623 1.00 94.25 294 PHE A O 1
ATOM 2357 N N . CYS A 1 295 ? -0.364 4.434 4.021 1.00 95.19 295 CYS A N 1
ATOM 2358 C CA . CYS A 1 295 ? -0.915 3.787 5.199 1.00 95.19 295 CYS A CA 1
ATOM 2359 C C . CYS A 1 295 ? -2.204 3.059 4.816 1.00 95.19 295 CYS A C 1
ATOM 2361 O O . CYS A 1 295 ? -3.206 3.691 4.489 1.00 95.19 295 CYS A O 1
ATOM 2363 N N . TYR A 1 296 ? -2.173 1.730 4.844 1.00 97.12 296 TYR A N 1
ATOM 2364 C CA . TYR A 1 296 ? -3.327 0.886 4.560 1.00 97.12 296 TYR A CA 1
ATOM 2365 C C . TYR A 1 296 ? -3.980 0.406 5.847 1.00 97.12 296 TYR A C 1
ATOM 2367 O O . TYR A 1 296 ? -3.304 -0.135 6.722 1.00 97.12 296 TYR A O 1
ATOM 2375 N N . LEU A 1 297 ? -5.302 0.541 5.923 1.00 97.19 297 LEU A N 1
ATOM 2376 C CA . LEU A 1 297 ? -6.148 -0.104 6.916 1.00 97.19 297 LEU A CA 1
ATOM 2377 C C . LEU A 1 297 ? -6.903 -1.247 6.238 1.00 97.19 297 LEU A C 1
ATOM 2379 O O . LEU A 1 297 ? -7.760 -1.018 5.389 1.00 97.19 297 LEU A O 1
ATOM 2383 N N . VAL A 1 298 ? -6.586 -2.480 6.623 1.00 98.00 298 VAL A N 1
ATOM 2384 C CA . VAL A 1 298 ? -7.248 -3.689 6.124 1.00 98.00 298 VAL A CA 1
ATOM 2385 C C . VAL A 1 298 ? -8.130 -4.254 7.228 1.00 98.00 298 VAL A C 1
ATOM 2387 O O . VAL A 1 298 ? -7.631 -4.860 8.182 1.00 98.00 298 VAL A O 1
ATOM 2390 N N . VAL A 1 299 ? -9.436 -4.028 7.119 1.00 98.12 299 VAL A N 1
ATOM 2391 C CA . VAL A 1 299 ? -10.445 -4.480 8.080 1.00 98.12 299 VAL A CA 1
ATOM 2392 C C . VAL A 1 299 ? -10.967 -5.844 7.646 1.00 98.12 299 VAL A C 1
ATOM 2394 O O . VAL A 1 299 ? -11.535 -5.994 6.570 1.00 98.12 299 VAL A O 1
ATOM 2397 N N . GLU A 1 300 ? -10.793 -6.854 8.493 1.00 96.94 300 GLU A N 1
ATOM 2398 C CA . GLU A 1 300 ? -11.357 -8.188 8.311 1.00 96.94 300 GLU A CA 1
ATOM 2399 C C . GLU A 1 300 ? -12.488 -8.416 9.329 1.00 96.94 300 GLU A C 1
ATOM 2401 O O . GLU A 1 300 ? -12.207 -8.738 10.492 1.00 96.94 300 GLU A O 1
ATOM 2406 N N . PRO A 1 301 ? -13.764 -8.293 8.916 1.00 95.56 301 PRO A N 1
ATOM 2407 C CA . PRO A 1 301 ? -14.903 -8.335 9.831 1.00 95.56 301 PRO A CA 1
ATOM 2408 C C . PRO A 1 301 ? -15.078 -9.687 10.519 1.00 95.56 301 PRO A C 1
ATOM 2410 O O . PRO A 1 301 ? -15.399 -9.745 11.704 1.00 95.56 301 PRO A O 1
ATOM 2413 N N . THR A 1 302 ? -14.830 -10.793 9.808 1.00 93.19 302 THR A N 1
ATOM 2414 C CA . THR A 1 302 ? -15.075 -12.140 10.351 1.00 93.19 302 THR A CA 1
ATOM 2415 C C . THR A 1 302 ? -14.076 -12.475 11.451 1.00 93.19 302 THR A C 1
ATOM 2417 O O . THR A 1 302 ? -14.430 -13.076 12.463 1.00 93.19 302 THR A O 1
ATOM 2420 N N . LYS A 1 303 ? -12.812 -12.085 11.252 1.00 94.94 303 LYS A N 1
ATOM 2421 C CA . LYS A 1 303 ? -11.749 -12.267 12.251 1.00 94.94 303 LYS A CA 1
ATOM 2422 C C . LYS A 1 303 ? -11.726 -11.142 13.286 1.00 94.94 303 LYS A C 1
ATOM 2424 O O . LYS A 1 303 ? -10.990 -11.262 14.256 1.00 94.94 303 LYS A O 1
ATOM 2429 N N . ARG A 1 304 ? -12.508 -10.079 13.068 1.00 96.50 304 ARG A N 1
ATOM 2430 C CA . ARG A 1 304 ? -12.535 -8.846 13.860 1.00 96.50 304 ARG A CA 1
ATOM 2431 C C . ARG A 1 304 ? -11.150 -8.252 14.075 1.00 96.50 304 ARG A C 1
ATOM 2433 O O . ARG A 1 304 ? -10.746 -7.949 15.194 1.00 96.50 304 ARG A O 1
ATOM 2440 N N . HIS A 1 305 ? -10.403 -8.142 12.983 1.00 97.19 305 HIS A N 1
ATOM 2441 C CA . HIS A 1 305 ? -9.067 -7.566 12.991 1.00 97.19 305 HIS A CA 1
ATOM 2442 C C . HIS A 1 305 ? -8.998 -6.375 12.051 1.00 97.19 305 HIS A C 1
ATOM 2444 O O . HIS A 1 305 ? -9.535 -6.431 10.949 1.00 97.19 305 HIS A O 1
ATOM 2450 N N . VAL A 1 306 ? -8.261 -5.343 12.442 1.00 97.81 306 VAL A N 1
ATOM 2451 C CA . VAL A 1 306 ? -7.750 -4.331 11.519 1.00 97.81 306 VAL A CA 1
ATOM 2452 C C . VAL A 1 306 ? -6.235 -4.462 11.454 1.00 97.81 306 VAL A C 1
ATOM 2454 O O . VAL A 1 306 ? -5.551 -4.482 12.478 1.00 97.81 306 VAL A O 1
ATOM 2457 N N . THR A 1 307 ? -5.708 -4.618 10.243 1.00 97.62 307 THR A N 1
ATOM 2458 C CA . THR A 1 307 ? -4.266 -4.625 9.988 1.00 97.62 307 THR A CA 1
ATOM 2459 C C . THR A 1 307 ? -3.867 -3.273 9.428 1.00 97.62 307 THR A C 1
ATOM 2461 O O . THR A 1 307 ? -4.478 -2.801 8.476 1.00 97.62 307 THR A O 1
ATOM 2464 N N . ILE A 1 308 ? -2.849 -2.666 10.020 1.00 96.25 308 ILE A N 1
ATOM 2465 C CA . ILE A 1 308 ? -2.283 -1.389 9.606 1.00 96.25 308 ILE A CA 1
ATOM 2466 C C . ILE A 1 308 ? -0.951 -1.691 8.933 1.00 96.25 308 ILE A C 1
ATOM 2468 O O . ILE A 1 308 ? -0.073 -2.265 9.580 1.00 96.25 308 ILE A O 1
ATOM 2472 N N . TRP A 1 309 ? -0.792 -1.301 7.671 1.00 96.38 309 TRP A N 1
ATOM 2473 C CA . TRP A 1 309 ? 0.502 -1.303 6.993 1.00 96.38 309 TRP A CA 1
ATOM 2474 C C . TRP A 1 309 ? 0.891 0.127 6.643 1.00 96.38 309 TRP A C 1
ATOM 2476 O O . TRP A 1 309 ? 0.292 0.740 5.766 1.00 96.38 309 TRP A O 1
ATOM 2486 N N . TYR A 1 310 ? 1.881 0.649 7.357 1.00 95.25 310 TYR A N 1
ATOM 2487 C CA . TYR A 1 310 ? 2.377 2.012 7.217 1.00 95.25 310 TYR A CA 1
ATOM 2488 C C . TYR A 1 310 ? 3.795 1.998 6.668 1.00 95.25 310 TYR A C 1
ATOM 2490 O O . TYR A 1 310 ? 4.606 1.193 7.125 1.00 95.25 310 TYR A O 1
ATOM 2498 N N . LEU A 1 311 ? 4.103 2.929 5.770 1.00 93.88 311 LEU A N 1
ATOM 2499 C CA . LEU A 1 311 ? 5.459 3.278 5.372 1.00 93.88 311 LEU A CA 1
ATOM 2500 C C . LEU A 1 311 ? 5.533 4.776 5.092 1.00 93.88 311 LEU A C 1
ATOM 2502 O O . LEU A 1 311 ? 4.706 5.330 4.369 1.00 93.88 311 LEU A O 1
ATOM 2506 N N . SER A 1 312 ? 6.565 5.417 5.629 1.00 91.69 312 SER A N 1
ATOM 2507 C CA . SER A 1 312 ? 6.896 6.801 5.308 1.00 91.69 312 SER A CA 1
ATOM 2508 C C . SER A 1 312 ? 8.176 6.855 4.487 1.00 91.69 312 SER A C 1
ATOM 2510 O O . SER A 1 312 ? 9.267 6.542 4.979 1.00 91.69 312 SER A O 1
ATOM 2512 N N . HIS A 1 313 ? 8.032 7.205 3.212 1.00 89.31 313 HIS A N 1
ATOM 2513 C CA . HIS A 1 313 ? 9.125 7.194 2.256 1.00 89.31 313 HIS A CA 1
ATOM 2514 C C . HIS A 1 313 ? 9.952 8.471 2.393 1.00 89.31 313 HIS A C 1
ATOM 2516 O O . HIS A 1 313 ? 9.640 9.512 1.816 1.00 89.31 313 HIS A O 1
ATOM 2522 N N . MET A 1 314 ? 11.049 8.376 3.138 1.00 83.12 314 MET A N 1
ATOM 2523 C CA . MET A 1 314 ? 12.015 9.463 3.266 1.00 83.12 314 MET A CA 1
ATOM 2524 C C . MET A 1 314 ? 12.950 9.444 2.063 1.00 83.12 314 MET A C 1
ATOM 2526 O O . MET A 1 314 ? 13.731 8.504 1.912 1.00 83.12 314 MET A O 1
ATOM 2530 N N . THR A 1 315 ? 12.903 10.472 1.221 1.00 69.06 315 THR A N 1
ATOM 2531 C CA . THR A 1 315 ? 13.984 10.684 0.262 1.00 69.06 315 THR A CA 1
ATOM 2532 C C . THR A 1 315 ? 15.208 11.157 1.032 1.00 69.06 315 THR A C 1
ATOM 2534 O O . THR A 1 315 ? 15.155 12.100 1.824 1.00 69.06 315 THR A O 1
ATOM 2537 N N . LEU A 1 316 ? 16.330 10.468 0.847 1.00 61.50 316 LEU A N 1
ATOM 2538 C CA . LEU A 1 316 ? 17.607 11.079 1.165 1.00 61.50 316 LEU A CA 1
ATOM 2539 C C . LEU A 1 316 ? 17.815 12.176 0.117 1.00 61.50 316 LEU A C 1
ATOM 2541 O O . LEU A 1 316 ? 17.705 11.877 -1.068 1.00 61.50 316 LEU A O 1
ATOM 2545 N N . PHE A 1 317 ? 18.127 13.388 0.582 1.00 50.16 317 PHE A N 1
ATOM 2546 C CA . PHE A 1 317 ? 18.406 14.621 -0.178 1.00 50.16 317 PHE A CA 1
ATOM 2547 C C . PHE A 1 317 ? 17.209 15.547 -0.423 1.00 50.16 317 PHE A C 1
ATOM 2549 O O . PHE A 1 317 ? 16.237 15.150 -1.098 1.00 50.16 317 PHE A O 1
#

Foldseek 3Di:
DAQDFVCVLQPPPKDKDFLDDPPVPQPQDKDKDWDPDDQQLCVDPLSVVLLVQLQCPAQWDKTKIFIDDFDDPVCVVSVVSNLLQHPNNQVVLWGAPLPPSDTDGLARWGMFIKGWFDAWDDDLCLCVVLCVDVVPHQADPPFFGAFDPFDDHLNQTDGGLVLCLLRPPPRPNVPVQPSNRCSHVLSVLLNLSQNGAQNHPHDRGCQLQRNDPPPPDDPDDDDDDDDDPDPDDDRVSNNSSCSNSVSVSPSQWDWDQDPPPRDIGIQKIKMKTLWIHHPRGISEDPQFRSNNWTWMWIQRRVRRMTMIIGHTHHHDD

Sequence (317 aa):
VLALPLSELFSRDSQKMHIQGESEDCKGSFKFEEVDFSPKALSDASAKELWEKWGLDQNSYIKRLSFDEFFSEEQKDVFFKDLFSSEIARKALGISTGRNNSWTSVGPLTSYTATDLTATVTNLDFFSKINDLEDPAVVRDKGALVKCFDEFVDGVPLSDELRKMLVMEESEHFEEFSEEERREFIFHIFLRVCMGGGMCQYEDDIRPYLETVKVNYPPSHPKDHSPLSPSTTPARLGDAARFVFQGLYKDLVSVQKNPSTKALEVTSFVYQLEEAEGEFGSLFPDCASRQHSFCYLVVEPTKRHVTIWYLSHMTLF

InterPro domains:
  IPR029416 Cilia- and flagella-associated protein 300 [PF14926] (29-217)
  IPR029416 Cilia- and flagella-associated protein 300 [PF14926] (246-310)
  IPR029416 Cilia- and flagella-associated protein 300 [PTHR31078] (28-217)

Secondary structure (DSSP, 8-state):
--PPPHHHHH-SSPPEEES----TT------EEEE----GGGTSHHHHHHHHHTTTTTTEEEEEEEESS---GGGHHHHHHHHHH-HHHHHHSEEE-SSTT-EEE--SEEEEEEEEEB----SGGGGGGGGG--SS-SB-TTSBB-EEEEEEETTEEEEEHHHHHHH-TTSTTGGGS-HHHHTBHHHHHHHHHHH-STT----SBSHHHH------PPP--------------SHHHHHHHHHHHHHHHHHH--EEE-TTT--EEE--EEEEEEEEEETTEESS-TTB-TTT-EEEEEEETTTTEEEEEEE--B---